Protein AF-A0A8H2ZV39-F1 (afdb_monomer_lite)

Secondary structure (DSSP, 8-state):
---GGGHHHHHHHHHHHHHHHHHHHHHIIIIIHHHHHHHH-TTTTHHHHHHHHHHHHHHHHHHHHHHHHHHTSS---HHHHHHHHHHHHHHHHHHHHHSGGGG-HHHHHHH--HHHHHHHHHHHHHHHHHH--TTTTHHHHHH--TTT-----TTS-HHHHHHIIIIIHHHHGGGGGGSSB-TTSPBPTTTHHHHHHTT-

Structure (mmCIF, N/CA/C/O backbone):
data_AF-A0A8H2ZV39-F1
#
_entry.id   AF-A0A8H2ZV39-F1
#
loop_
_atom_site.group_PDB
_atom_site.id
_atom_site.type_symbol
_atom_site.label_atom_id
_atom_site.label_alt_id
_atom_site.label_comp_id
_atom_site.label_asym_id
_atom_site.label_entity_id
_atom_site.label_seq_id
_atom_site.pdbx_PDB_ins_code
_atom_site.Cartn_x
_atom_site.Cartn_y
_atom_site.Cartn_z
_atom_site.occupancy
_atom_site.B_iso_or_equiv
_atom_site.auth_seq_id
_atom_site.auth_comp_id
_atom_site.auth_asym_id
_atom_site.auth_atom_id
_atom_site.pdbx_PDB_model_num
ATOM 1 N N . ASN A 1 1 ? -9.551 -5.266 22.331 1.00 53.03 1 ASN A N 1
ATOM 2 C CA . ASN A 1 1 ? -9.826 -3.914 22.878 1.00 53.03 1 ASN A CA 1
ATOM 3 C C . ASN A 1 1 ? -10.781 -3.112 21.986 1.00 53.03 1 ASN A C 1
ATOM 5 O O . ASN A 1 1 ? -10.484 -1.976 21.637 1.00 53.03 1 ASN A O 1
ATOM 9 N N . TYR A 1 2 ? -11.933 -3.684 21.617 1.00 61.97 2 TYR A N 1
ATOM 10 C CA . TYR A 1 2 ? -12.979 -2.975 20.871 1.00 61.97 2 TYR A CA 1
ATOM 11 C C . TYR A 1 2 ? -13.907 -2.242 21.846 1.00 61.97 2 TYR A C 1
ATOM 13 O O . TYR A 1 2 ? -14.326 -2.819 22.847 1.00 61.97 2 TYR A O 1
ATOM 21 N N . THR A 1 3 ? -14.219 -0.984 21.544 1.00 80.06 3 THR A N 1
ATOM 22 C CA . THR A 1 3 ? -15.303 -0.215 22.170 1.00 80.06 3 THR A CA 1
ATOM 23 C C . THR A 1 3 ? -15.993 0.593 21.075 1.00 80.06 3 THR A C 1
ATOM 25 O O . THR A 1 3 ? -15.338 1.000 20.115 1.00 80.06 3 THR A O 1
ATOM 28 N N . GLU A 1 4 ? -17.289 0.873 21.209 1.00 82.88 4 GLU A N 1
ATOM 29 C CA . GLU A 1 4 ? -18.020 1.703 20.232 1.00 82.88 4 GLU A CA 1
ATOM 30 C C . GLU A 1 4 ? -17.355 3.074 20.028 1.00 82.88 4 GLU A C 1
ATOM 32 O O . GLU A 1 4 ? -17.231 3.556 18.905 1.00 82.88 4 GLU A O 1
ATOM 37 N N . ALA A 1 5 ? -16.805 3.656 21.100 1.00 88.94 5 ALA A N 1
ATOM 38 C CA . ALA A 1 5 ? -16.072 4.923 21.056 1.00 88.94 5 ALA A CA 1
ATOM 39 C C . ALA A 1 5 ? -14.842 4.900 20.125 1.00 88.94 5 ALA A C 1
ATOM 41 O O . ALA A 1 5 ? -14.398 5.944 19.651 1.00 88.94 5 ALA A O 1
ATOM 42 N N . ASN A 1 6 ? -14.284 3.719 19.855 1.00 93.38 6 ASN A N 1
ATOM 43 C CA . ASN A 1 6 ? -13.110 3.540 19.012 1.00 93.38 6 ASN A CA 1
ATOM 44 C C . ASN A 1 6 ? -13.447 3.349 17.522 1.00 93.38 6 ASN A C 1
ATOM 46 O O . ASN A 1 6 ? -12.552 3.533 16.689 1.00 93.38 6 ASN A O 1
ATOM 50 N N . VAL A 1 7 ? -14.706 3.040 17.175 1.00 94.94 7 VAL A N 1
ATOM 51 C CA . VAL A 1 7 ? -15.152 2.754 15.796 1.00 94.94 7 VAL A CA 1
ATOM 52 C C . VAL A 1 7 ? -14.739 3.850 14.811 1.00 94.94 7 VAL A C 1
ATOM 54 O O . VAL A 1 7 ? -14.104 3.516 13.813 1.00 94.94 7 VAL A O 1
ATOM 57 N N . PRO A 1 8 ? -14.964 5.155 15.068 1.00 95.69 8 PRO A N 1
ATOM 58 C CA . PRO A 1 8 ? -14.611 6.178 14.084 1.00 95.69 8 PRO A CA 1
ATOM 59 C C . PRO A 1 8 ? -13.113 6.212 13.758 1.00 95.69 8 PRO A C 1
ATOM 61 O O . PRO A 1 8 ? -12.732 6.433 12.612 1.00 95.69 8 PRO A O 1
ATOM 64 N N . SER A 1 9 ? -12.248 5.986 14.753 1.00 96.12 9 SER A N 1
ATOM 65 C CA . SER A 1 9 ? -10.794 5.947 14.538 1.00 96.12 9 SER A CA 1
ATOM 66 C C . SER A 1 9 ? -10.363 4.714 13.741 1.00 96.12 9 SER A C 1
ATOM 68 O O . SER A 1 9 ? -9.503 4.822 12.872 1.00 96.12 9 SER A O 1
ATOM 70 N N . PHE A 1 10 ? -10.995 3.567 14.004 1.00 96.12 10 PHE A N 1
ATOM 71 C CA . PHE A 1 10 ? -10.738 2.318 13.295 1.00 96.12 10 PHE A CA 1
ATOM 72 C C . PHE A 1 10 ? -11.155 2.423 11.828 1.00 96.12 10 PHE A C 1
ATOM 74 O O . PHE A 1 10 ? -10.353 2.165 10.938 1.00 96.12 10 PHE A O 1
ATOM 81 N N . ILE A 1 11 ? -12.364 2.916 11.561 1.00 97.31 11 ILE A N 1
ATOM 82 C CA . ILE A 1 11 ? -12.870 3.032 10.191 1.00 97.31 11 ILE A CA 1
ATOM 83 C C . ILE A 1 11 ? -12.077 4.065 9.380 1.00 97.31 11 ILE A C 1
ATOM 85 O O . ILE A 1 11 ? -11.817 3.845 8.200 1.00 97.31 11 ILE A O 1
ATOM 89 N N . LYS A 1 12 ? -11.604 5.159 9.996 1.00 96.38 12 LYS A N 1
ATOM 90 C CA . LYS A 1 12 ? -10.670 6.089 9.332 1.00 96.38 12 LYS A CA 1
ATOM 91 C C . LYS A 1 12 ? -9.366 5.407 8.916 1.00 96.38 12 LYS A C 1
ATOM 93 O O . LYS A 1 12 ? -8.869 5.689 7.833 1.00 96.38 12 LYS A O 1
ATOM 98 N N . PHE A 1 13 ? -8.826 4.519 9.751 1.00 96.56 13 PHE A N 1
ATOM 99 C CA . PHE A 1 13 ? -7.645 3.732 9.398 1.00 96.56 13 PHE A CA 1
ATOM 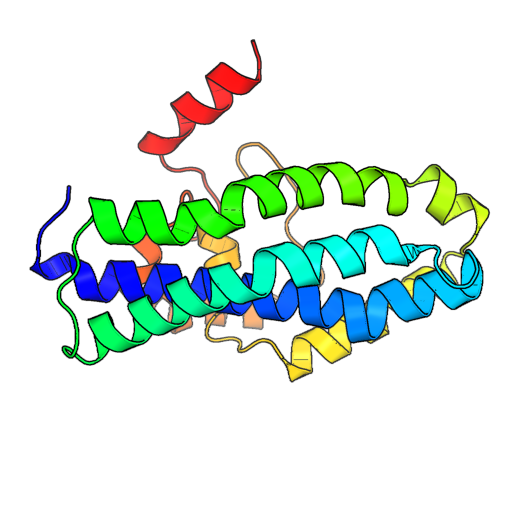100 C C . PHE A 1 13 ? -7.931 2.765 8.244 1.00 96.56 13 PHE A C 1
ATOM 102 O O . PHE A 1 13 ? -7.179 2.746 7.277 1.00 96.56 13 PHE A O 1
ATOM 109 N N . CYS A 1 14 ? -9.047 2.032 8.290 1.00 96.62 14 CYS A N 1
ATOM 110 C CA . CYS A 1 14 ? -9.474 1.153 7.197 1.00 96.62 14 CYS A CA 1
ATOM 111 C C . CYS A 1 14 ? -9.604 1.896 5.862 1.00 96.62 14 CYS A C 1
ATOM 113 O O . CYS A 1 14 ? -9.154 1.402 4.835 1.00 96.62 14 CYS A O 1
ATOM 115 N N . ARG A 1 15 ? -10.158 3.112 5.879 1.00 95.75 15 ARG A N 1
ATOM 116 C CA . ARG A 1 15 ? -10.233 3.953 4.681 1.00 95.75 15 ARG A CA 1
ATOM 117 C C . ARG A 1 15 ? -8.865 4.410 4.185 1.00 95.75 15 ARG A C 1
ATOM 119 O O . ARG A 1 15 ? -8.656 4.419 2.985 1.00 95.75 15 ARG A O 1
ATOM 126 N N . ALA A 1 16 ? -7.933 4.722 5.084 1.00 95.00 16 ALA A N 1
ATOM 127 C CA . ALA A 1 16 ? -6.565 5.040 4.685 1.00 95.00 16 ALA A CA 1
ATOM 128 C C . ALA A 1 16 ? -5.875 3.855 3.988 1.00 95.00 16 ALA A C 1
ATOM 130 O O . ALA A 1 16 ? -5.144 4.059 3.026 1.00 95.00 16 ALA A O 1
ATOM 131 N N . VAL A 1 17 ? -6.134 2.622 4.443 1.00 95.31 17 VAL A N 1
ATOM 132 C CA . VAL A 1 17 ? -5.684 1.406 3.745 1.00 95.31 17 VAL A CA 1
ATOM 133 C C . VAL A 1 17 ? -6.326 1.317 2.362 1.00 95.31 17 VAL A C 1
ATOM 135 O O . VAL A 1 17 ? -5.622 1.053 1.394 1.00 95.31 17 VAL A O 1
ATOM 138 N N . ALA A 1 18 ? -7.633 1.576 2.256 1.00 95.12 18 ALA A N 1
ATOM 139 C CA . ALA A 1 18 ? -8.327 1.545 0.973 1.00 95.12 18 ALA A CA 1
ATOM 140 C C . ALA A 1 18 ? -7.771 2.563 -0.029 1.00 95.12 18 ALA A C 1
ATOM 142 O O . ALA A 1 18 ? -7.528 2.212 -1.180 1.00 95.12 18 ALA A O 1
ATOM 143 N N . ASP A 1 19 ? -7.523 3.791 0.428 1.00 92.94 19 ASP A N 1
ATOM 144 C CA . ASP A 1 19 ? -6.965 4.858 -0.400 1.00 92.94 19 ASP A CA 1
ATOM 145 C C . ASP A 1 19 ? -5.578 4.449 -0.946 1.00 92.94 19 ASP A C 1
ATOM 147 O O . ASP A 1 19 ? -5.349 4.546 -2.148 1.00 92.94 19 ASP A O 1
ATOM 151 N N . VAL A 1 20 ? -4.693 3.880 -0.114 1.00 92.56 20 VAL A N 1
ATOM 152 C CA . VAL A 1 20 ? -3.367 3.404 -0.567 1.00 92.56 20 VAL A CA 1
ATOM 153 C C . VAL A 1 20 ? -3.463 2.234 -1.543 1.00 92.56 20 VAL A C 1
ATOM 155 O O . VAL A 1 20 ? -2.732 2.208 -2.528 1.00 92.56 20 VAL A O 1
ATOM 158 N N . VAL A 1 21 ? -4.351 1.269 -1.290 1.00 94.12 21 VAL A N 1
ATOM 159 C CA . VAL A 1 21 ? -4.571 0.132 -2.197 1.00 94.12 21 VAL A CA 1
ATOM 160 C C . VAL A 1 21 ? -5.053 0.624 -3.563 1.00 94.12 21 VAL A C 1
ATOM 162 O O . VAL A 1 21 ? -4.568 0.143 -4.580 1.00 94.12 21 VAL A O 1
ATOM 165 N N . HIS A 1 22 ? -5.951 1.609 -3.617 1.00 93.88 22 HIS A N 1
ATOM 166 C CA . HIS A 1 22 ? -6.373 2.201 -4.889 1.00 93.88 22 HIS A CA 1
ATOM 167 C C . HIS A 1 22 ? -5.234 2.946 -5.587 1.00 93.88 22 HIS A C 1
ATOM 169 O O . HIS A 1 22 ? -5.018 2.748 -6.778 1.00 93.88 22 HIS A O 1
ATOM 175 N N . GLU A 1 23 ? -4.505 3.797 -4.862 1.00 91.44 23 GLU A N 1
ATOM 176 C CA . GLU A 1 23 ? -3.403 4.592 -5.418 1.00 91.44 23 GLU A CA 1
ATOM 177 C C . GLU A 1 23 ? -2.282 3.702 -5.985 1.00 91.44 23 GLU A C 1
ATOM 179 O O . GLU A 1 23 ? -1.709 4.023 -7.030 1.00 91.44 23 GLU A O 1
ATOM 184 N N . HIS A 1 24 ? -1.994 2.578 -5.324 1.00 93.50 24 HIS A N 1
ATOM 185 C CA . HIS A 1 24 ? -1.036 1.563 -5.762 1.00 93.50 24 HIS A CA 1
ATOM 186 C C . HIS A 1 24 ? -1.434 0.943 -7.108 1.00 93.50 24 HIS A C 1
ATOM 188 O O . HIS A 1 24 ? -0.732 1.167 -8.095 1.00 93.50 24 HIS A O 1
ATOM 194 N N . HIS A 1 25 ? -2.598 0.290 -7.182 1.00 95.56 25 HIS A N 1
ATOM 195 C CA . HIS A 1 25 ? -3.036 -0.388 -8.408 1.00 95.56 25 HIS A CA 1
ATOM 196 C C . HIS A 1 25 ? -3.346 0.599 -9.550 1.00 95.56 25 HIS A C 1
ATOM 198 O O . HIS A 1 25 ? -3.110 0.308 -10.721 1.00 95.56 25 HIS A O 1
ATOM 204 N N . GLN A 1 26 ? -3.787 1.825 -9.235 1.00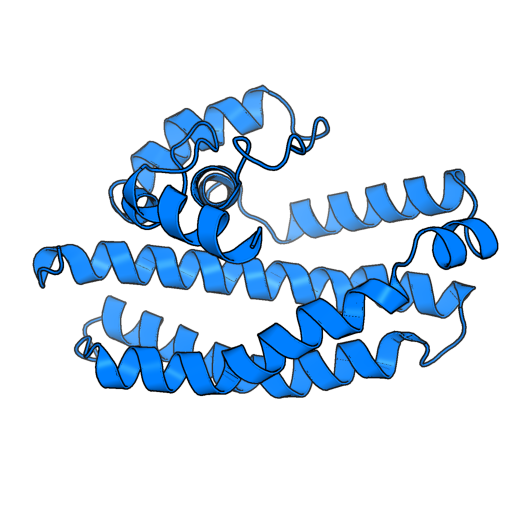 94.38 26 GLN A N 1
ATOM 205 C CA . GLN A 1 26 ? -3.919 2.886 -10.238 1.00 94.38 26 GLN A CA 1
ATOM 206 C C . GLN A 1 26 ? -2.556 3.285 -10.824 1.00 94.38 26 GLN A C 1
ATOM 208 O O . GLN A 1 26 ? -2.445 3.556 -12.020 1.00 94.38 26 GLN A O 1
ATOM 213 N N . THR A 1 27 ? -1.509 3.358 -9.998 1.00 95.19 27 THR A N 1
ATOM 214 C CA . THR A 1 27 ? -0.153 3.668 -10.473 1.00 95.19 27 THR A CA 1
ATOM 215 C C . THR A 1 27 ? 0.386 2.545 -11.355 1.00 95.19 27 THR A C 1
ATOM 217 O O . THR A 1 27 ? 1.049 2.818 -12.358 1.00 95.19 27 THR A O 1
ATOM 220 N N . GLU A 1 28 ? 0.070 1.297 -11.027 1.00 96.88 28 GLU A N 1
ATOM 221 C CA . GLU A 1 28 ? 0.436 0.149 -11.849 1.00 96.88 28 GLU A CA 1
ATOM 222 C C . GLU A 1 28 ? -0.197 0.215 -13.232 1.00 96.88 28 GLU A C 1
ATOM 224 O O . GLU A 1 28 ? 0.522 0.246 -14.230 1.00 96.88 28 GLU A O 1
ATOM 229 N N . GLU A 1 29 ? -1.519 0.337 -13.306 1.00 97.00 29 GLU A N 1
ATOM 230 C CA . GLU A 1 29 ? -2.237 0.322 -14.581 1.00 97.00 29 GLU A CA 1
ATOM 231 C C . GLU A 1 29 ? -1.987 1.558 -15.452 1.00 97.00 29 GLU A C 1
ATOM 233 O O . GLU A 1 29 ? -1.995 1.461 -16.680 1.00 97.00 29 GLU A O 1
ATOM 238 N N . GLU A 1 30 ? -1.746 2.728 -14.854 1.00 96.56 30 GLU A N 1
ATOM 239 C CA . GLU A 1 30 ? -1.516 3.958 -15.620 1.00 96.56 30 GLU A CA 1
ATOM 240 C C . GLU A 1 30 ? -0.047 4.186 -15.999 1.00 96.56 30 GLU A C 1
ATOM 242 O O . GLU A 1 30 ? 0.231 4.940 -16.937 1.00 96.56 30 GLU A O 1
ATOM 247 N N . VAL A 1 31 ? 0.901 3.584 -15.270 1.00 97.00 31 VAL A N 1
ATOM 248 C CA . VAL A 1 31 ? 2.335 3.875 -15.431 1.00 97.00 31 VAL A CA 1
ATOM 249 C C . VAL A 1 31 ? 3.171 2.615 -15.600 1.00 97.00 31 VAL A C 1
ATOM 251 O O . VAL A 1 31 ? 3.876 2.503 -16.604 1.00 97.00 31 VAL A O 1
ATOM 254 N N . ILE A 1 32 ? 3.127 1.687 -14.641 1.00 96.31 32 ILE A N 1
ATOM 255 C CA . ILE A 1 32 ? 4.066 0.554 -14.590 1.00 96.31 32 ILE A CA 1
ATOM 256 C C . ILE A 1 32 ? 3.743 -0.461 -15.684 1.00 96.31 32 ILE A C 1
ATOM 258 O O . ILE A 1 32 ? 4.596 -0.731 -16.528 1.00 96.31 32 ILE A O 1
ATOM 262 N N . PHE A 1 33 ? 2.517 -0.981 -15.724 1.00 97.38 33 PHE A N 1
ATOM 263 C CA . PHE A 1 33 ? 2.119 -1.999 -16.688 1.00 97.38 33 PHE A CA 1
ATOM 264 C C . PHE A 1 33 ? 2.240 -1.516 -18.135 1.00 97.38 33 PHE A C 1
ATOM 266 O O . PHE A 1 33 ? 2.864 -2.231 -18.920 1.00 97.38 33 PHE A O 1
ATOM 273 N N . PRO A 1 34 ? 1.791 -0.300 -18.515 1.00 97.25 34 PRO A N 1
ATOM 274 C CA . PRO A 1 34 ? 2.021 0.204 -19.867 1.00 97.25 34 PRO A CA 1
ATOM 275 C C . PRO A 1 34 ? 3.508 0.265 -20.236 1.00 97.25 34 PRO A C 1
ATOM 277 O O . PRO A 1 34 ? 3.886 -0.157 -21.328 1.00 97.25 34 PRO A O 1
ATOM 280 N N . TYR A 1 35 ? 4.367 0.733 -19.322 1.00 96.38 35 TYR A N 1
ATOM 281 C CA . TYR A 1 35 ? 5.813 0.784 -19.556 1.00 96.38 35 TYR A CA 1
ATOM 282 C C . TYR A 1 35 ? 6.419 -0.617 -19.709 1.00 96.38 35 TYR A C 1
ATOM 284 O O . TYR A 1 35 ? 7.310 -0.834 -20.529 1.00 96.38 35 TYR A O 1
ATOM 292 N N . PHE A 1 36 ? 5.915 -1.588 -18.949 1.00 96.25 36 PHE A N 1
ATOM 293 C CA . PHE A 1 36 ? 6.338 -2.978 -19.047 1.00 96.25 36 PHE A CA 1
ATOM 294 C C . PHE A 1 36 ? 5.916 -3.610 -20.369 1.00 96.25 36 PHE A C 1
ATOM 296 O O . PHE A 1 36 ? 6.732 -4.258 -21.023 1.00 96.25 36 PHE A O 1
ATOM 303 N N . GLU A 1 37 ? 4.686 -3.383 -20.818 1.00 96.56 37 GLU A N 1
ATOM 304 C CA . GLU A 1 37 ? 4.198 -3.918 -22.089 1.00 96.56 37 GLU A CA 1
ATOM 305 C C . GLU A 1 37 ? 4.944 -3.359 -23.307 1.00 96.56 37 GLU A C 1
ATOM 307 O O . GLU A 1 37 ? 5.118 -4.073 -24.298 1.00 96.56 37 GLU A O 1
ATOM 312 N N . GLU A 1 38 ? 5.459 -2.125 -23.237 1.00 95.81 38 GLU A N 1
ATOM 313 C CA . GLU A 1 38 ? 6.335 -1.568 -24.278 1.00 95.81 38 GLU A CA 1
ATOM 314 C C . GLU A 1 38 ? 7.617 -2.398 -24.478 1.00 95.81 38 GLU A C 1
ATOM 316 O O . GLU A 1 38 ? 8.158 -2.435 -25.587 1.00 95.81 38 GLU A O 1
ATOM 321 N N . LYS A 1 39 ? 8.108 -3.070 -23.427 1.00 93.44 39 LYS A N 1
ATOM 322 C CA . LYS A 1 39 ? 9.377 -3.824 -23.436 1.00 93.44 39 LYS A CA 1
ATOM 323 C C . LYS A 1 39 ? 9.191 -5.335 -23.510 1.00 93.44 39 LYS A C 1
ATOM 325 O O . LYS A 1 39 ? 9.965 -6.019 -24.178 1.00 93.44 39 LYS A O 1
ATOM 330 N N . LEU A 1 40 ? 8.178 -5.850 -22.821 1.00 94.94 40 LEU A N 1
ATOM 331 C CA . LEU A 1 40 ? 7.890 -7.278 -22.684 1.00 94.94 40 LEU A CA 1
ATOM 332 C C . LEU A 1 40 ? 6.887 -7.775 -23.733 1.00 94.94 40 LEU A C 1
ATOM 334 O O . LEU A 1 40 ? 6.789 -8.977 -23.975 1.00 94.94 40 LEU A O 1
ATOM 338 N N . GLY A 1 41 ? 6.195 -6.852 -24.401 1.00 95.69 41 GLY A N 1
ATOM 339 C CA . GLY A 1 41 ? 5.153 -7.140 -25.374 1.00 95.69 41 GLY A CA 1
ATOM 340 C C . GLY A 1 41 ? 3.757 -6.921 -24.799 1.00 95.69 41 GLY A C 1
ATOM 341 O O . GLY A 1 41 ? 3.507 -7.074 -23.605 1.00 95.69 41 GLY A O 1
ATOM 342 N N . LYS A 1 42 ? 2.830 -6.563 -25.688 1.00 96.31 42 LYS A N 1
ATOM 343 C CA . LYS A 1 42 ? 1.429 -6.319 -25.340 1.00 96.31 42 LYS A CA 1
ATOM 344 C C . LYS A 1 42 ? 0.786 -7.557 -24.711 1.00 96.31 42 LYS A C 1
ATOM 346 O O . LYS A 1 42 ? 0.918 -8.653 -25.260 1.00 96.31 42 LYS A O 1
ATOM 351 N N . GLY A 1 43 ? 0.042 -7.350 -23.631 1.00 96.00 43 GLY A N 1
ATOM 352 C CA . GLY A 1 43 ? -0.631 -8.397 -22.871 1.00 96.00 43 GLY A CA 1
ATOM 353 C C . GLY A 1 43 ? 0.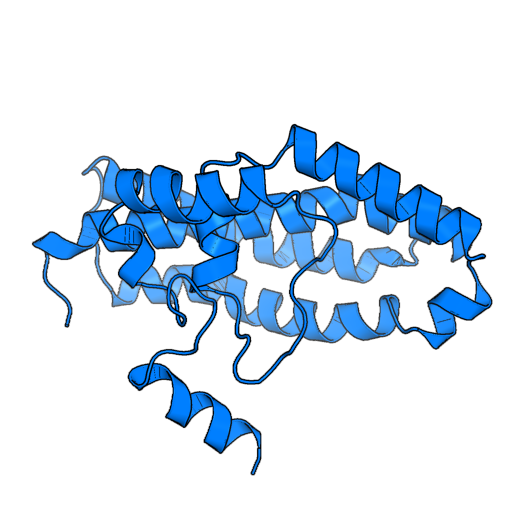268 -9.106 -21.860 1.00 96.00 43 GLY A C 1
ATOM 354 O O . GLY A 1 43 ? -0.177 -10.053 -21.215 1.00 96.00 43 GLY A O 1
ATOM 355 N N . ALA A 1 44 ? 1.525 -8.674 -21.693 1.00 96.12 44 ALA A N 1
ATOM 356 C CA . ALA A 1 44 ? 2.409 -9.221 -20.663 1.00 96.12 44 ALA A CA 1
ATOM 357 C C . ALA A 1 44 ? 1.854 -9.001 -19.245 1.00 96.12 44 ALA A C 1
ATOM 359 O O . ALA A 1 44 ? 2.168 -9.789 -18.358 1.00 96.12 44 ALA A O 1
ATOM 360 N N . MET A 1 45 ? 1.022 -7.970 -19.048 1.00 97.62 45 MET A N 1
ATOM 361 C CA . MET A 1 45 ? 0.455 -7.599 -17.747 1.00 97.62 45 MET A CA 1
ATOM 362 C C . MET A 1 45 ? -1.054 -7.885 -17.638 1.00 97.62 45 MET A C 1
ATOM 364 O O . MET A 1 45 ? -1.651 -7.612 -16.599 1.00 97.62 45 MET A O 1
ATOM 368 N N . ASP A 1 46 ? -1.682 -8.475 -18.666 1.00 97.69 46 ASP A N 1
ATOM 369 C CA . ASP A 1 46 ? -3.138 -8.712 -18.718 1.00 97.69 46 ASP A CA 1
ATOM 370 C C . ASP A 1 46 ? -3.651 -9.541 -17.529 1.00 97.69 46 ASP A C 1
ATOM 372 O O . ASP A 1 46 ? -4.773 -9.337 -17.066 1.00 97.69 46 ASP A O 1
ATOM 376 N N . ALA A 1 47 ? -2.843 -10.480 -17.025 1.00 96.94 47 ALA A N 1
ATOM 377 C CA . ALA A 1 47 ? -3.210 -11.296 -15.870 1.00 96.94 47 ALA A CA 1
ATOM 378 C C . ALA A 1 47 ? -3.349 -10.449 -14.593 1.00 96.94 47 ALA A C 1
ATOM 380 O O . ALA A 1 47 ? -4.360 -10.576 -13.902 1.00 96.94 47 ALA A O 1
ATOM 381 N N . ASN A 1 48 ? -2.393 -9.548 -14.334 1.00 97.88 48 ASN A N 1
ATOM 382 C CA . ASN A 1 48 ? -2.431 -8.636 -13.187 1.00 97.88 48 ASN A CA 1
ATOM 383 C C . ASN A 1 48 ? -3.651 -7.708 -13.296 1.00 97.88 48 ASN A C 1
ATOM 385 O O . ASN A 1 48 ? -4.474 -7.649 -12.386 1.00 97.88 48 ASN A O 1
ATOM 389 N N . VAL A 1 49 ? -3.850 -7.091 -14.468 1.00 98.00 49 VAL A N 1
ATOM 390 C CA . VAL A 1 49 ? -5.003 -6.214 -14.745 1.00 98.00 49 VAL A CA 1
ATOM 391 C C . VAL A 1 49 ? -6.336 -6.953 -14.574 1.00 98.00 49 VAL A C 1
ATOM 393 O O . VAL A 1 49 ? -7.291 -6.417 -14.014 1.00 98.00 49 VAL A O 1
ATOM 396 N N . SER A 1 50 ? -6.434 -8.203 -15.036 1.00 98.06 50 SER A N 1
ATOM 397 C CA . SER A 1 50 ? -7.647 -9.004 -14.845 1.00 98.06 50 SER A CA 1
ATOM 398 C C . SER A 1 50 ? -7.929 -9.245 -13.365 1.00 98.06 50 SER A C 1
ATOM 400 O O . SER A 1 50 ? -9.076 -9.125 -12.942 1.00 98.06 50 SER A O 1
ATOM 402 N N . GLN A 1 51 ? -6.901 -9.549 -12.571 1.00 97.88 51 GLN A N 1
ATOM 403 C CA . GLN A 1 51 ? -7.057 -9.749 -11.133 1.00 97.88 51 GLN A CA 1
ATOM 404 C C . GLN A 1 51 ? -7.464 -8.455 -10.419 1.00 97.88 51 GLN A C 1
ATOM 406 O O . GLN A 1 51 ? -8.341 -8.511 -9.556 1.00 97.88 51 GLN A O 1
ATOM 411 N N . HIS A 1 52 ? -6.923 -7.295 -10.814 1.00 98.25 52 HIS A N 1
ATOM 412 C CA . HIS A 1 52 ? -7.375 -5.991 -10.312 1.00 98.25 52 HIS A CA 1
ATOM 413 C C . HIS A 1 52 ? -8.877 -5.810 -10.526 1.00 98.25 52 HIS A C 1
ATOM 415 O O . HIS A 1 52 ? -9.619 -5.545 -9.578 1.00 98.25 52 HIS A O 1
ATOM 421 N N . HIS A 1 53 ? -9.351 -6.033 -11.754 1.00 97.44 53 HIS A N 1
ATOM 422 C CA . HIS A 1 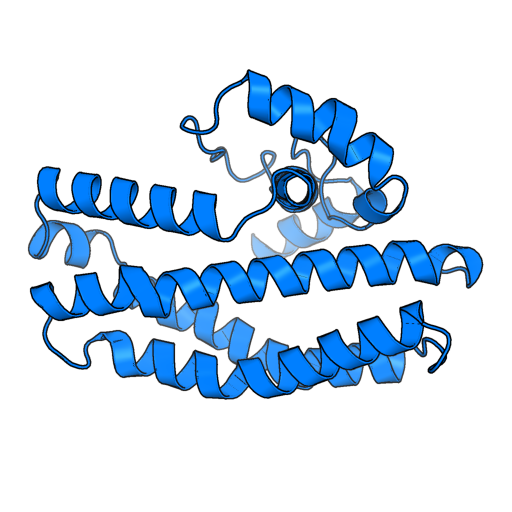53 ? -10.773 -5.945 -12.083 1.00 97.44 53 HIS A CA 1
ATOM 423 C C . HIS A 1 53 ? -11.645 -6.954 -11.320 1.00 97.44 53 HIS A C 1
ATOM 425 O O . HIS A 1 53 ? -12.830 -6.685 -11.109 1.00 97.44 53 HIS A O 1
ATOM 431 N N . ASP A 1 54 ? -11.078 -8.081 -10.887 1.00 97.38 54 ASP A N 1
ATOM 432 C CA . ASP A 1 54 ? -11.798 -9.105 -10.135 1.00 97.38 54 ASP A CA 1
ATOM 433 C C . ASP A 1 54 ? -11.983 -8.756 -8.652 1.00 97.38 54 ASP A C 1
ATOM 435 O O . ASP A 1 54 ? -13.034 -9.105 -8.110 1.00 97.38 54 ASP A O 1
ATOM 439 N N . PHE A 1 55 ? -11.005 -8.111 -7.989 1.00 97.44 55 PHE A N 1
ATOM 440 C CA . PHE A 1 55 ? -11.077 -7.806 -6.546 1.00 97.44 55 PHE A CA 1
ATOM 441 C C . PHE A 1 55 ? -11.469 -6.359 -6.218 1.00 97.44 55 PHE A C 1
ATOM 443 O O . PHE A 1 55 ? -12.044 -6.108 -5.150 1.00 97.44 55 PHE A O 1
ATOM 450 N N . MET A 1 56 ? -11.141 -5.400 -7.089 1.00 97.31 56 MET A N 1
ATOM 451 C CA . MET A 1 56 ? -11.362 -3.976 -6.824 1.00 97.31 56 MET A CA 1
ATOM 452 C C . MET A 1 56 ? -12.841 -3.630 -6.603 1.00 97.31 56 MET A C 1
ATOM 454 O O . MET A 1 56 ? -13.126 -2.951 -5.617 1.00 97.31 56 MET A O 1
ATOM 458 N N . PRO A 1 57 ? -13.815 -4.140 -7.387 1.00 97.56 57 PRO A N 1
ATOM 459 C CA . PRO A 1 57 ? -15.223 -3.791 -7.182 1.00 97.56 57 PRO A CA 1
ATOM 460 C C . PRO A 1 57 ? -15.770 -4.170 -5.795 1.00 97.56 57 PRO A C 1
ATOM 462 O O . PRO A 1 57 ? -16.542 -3.428 -5.191 1.00 97.56 57 PRO A O 1
ATOM 465 N N . GLN A 1 58 ? -15.379 -5.322 -5.248 1.00 97.62 58 GLN A N 1
ATOM 466 C CA . GLN A 1 58 ? -15.821 -5.770 -3.923 1.00 97.62 58 GLN A CA 1
ATOM 467 C C . GLN A 1 58 ? -15.057 -5.037 -2.816 1.00 97.62 58 GLN A C 1
ATOM 469 O O . GLN A 1 58 ? -15.602 -4.797 -1.736 1.00 97.62 58 GLN A O 1
ATOM 474 N N . PHE A 1 59 ? -13.806 -4.652 -3.077 1.00 97.81 59 PHE A N 1
ATOM 475 C CA . PHE A 1 59 ? -13.047 -3.783 -2.185 1.00 97.81 59 PHE A CA 1
ATOM 476 C C . PHE A 1 59 ? -13.661 -2.371 -2.114 1.00 97.81 59 PHE A C 1
ATOM 478 O O . PHE A 1 59 ? -13.815 -1.825 -1.017 1.00 97.81 59 PHE A O 1
ATOM 485 N N . ASP A 1 60 ? -14.135 -1.840 -3.244 1.00 97.94 60 ASP A N 1
ATOM 486 C CA . ASP A 1 60 ? -14.904 -0.596 -3.336 1.00 97.94 60 ASP A CA 1
ATOM 487 C C . ASP A 1 60 ? -16.195 -0.662 -2.513 1.00 97.94 60 ASP A C 1
ATOM 489 O O . ASP A 1 60 ? -16.476 0.248 -1.731 1.00 97.94 60 ASP A O 1
ATOM 493 N N . GLU A 1 61 ? -16.960 -1.757 -2.608 1.00 98.12 61 GLU A N 1
ATOM 494 C CA . GLU A 1 61 ? -18.160 -1.957 -1.781 1.00 98.12 61 GLU A CA 1
ATOM 495 C C . GLU A 1 61 ? -17.848 -1.868 -0.276 1.00 98.12 61 GLU A C 1
ATOM 497 O O . GLU A 1 61 ? -18.615 -1.282 0.499 1.00 98.12 61 GLU A O 1
ATOM 502 N N . TRP A 1 62 ? -16.718 -2.435 0.155 1.00 98.31 62 TRP A N 1
ATOM 503 C CA . TRP A 1 62 ? -16.265 -2.371 1.544 1.00 98.31 62 TRP A CA 1
ATOM 504 C C . TRP A 1 62 ? -15.810 -0.958 1.957 1.00 98.31 62 TRP A C 1
ATOM 506 O O . TRP A 1 62 ? -16.137 -0.496 3.061 1.00 98.31 62 TRP A O 1
ATOM 516 N N . ASN A 1 63 ? -15.121 -0.226 1.078 1.00 98.06 63 ASN A N 1
ATOM 517 C CA . ASN A 1 63 ? -14.741 1.168 1.326 1.00 98.06 63 ASN A CA 1
ATOM 518 C C . ASN A 1 63 ? -15.978 2.088 1.395 1.00 98.06 63 ASN A C 1
ATOM 520 O O . ASN A 1 63 ? -16.085 2.931 2.289 1.00 98.06 63 ASN A O 1
ATOM 524 N N . GLU A 1 64 ? -16.969 1.889 0.525 1.00 98.31 64 GLU A N 1
ATOM 525 C CA . GLU A 1 64 ? -18.241 2.620 0.575 1.00 98.31 64 GLU A CA 1
ATOM 526 C C . GLU A 1 64 ? -19.018 2.331 1.864 1.00 98.31 64 GLU A C 1
ATOM 528 O O . GLU A 1 64 ? -19.530 3.252 2.507 1.00 98.31 64 GLU A O 1
ATOM 533 N N . HIS A 1 65 ? -19.050 1.077 2.321 1.00 98.31 65 HIS A N 1
ATOM 534 C CA . HIS A 1 65 ? -19.622 0.743 3.627 1.00 98.31 65 HIS A CA 1
ATOM 535 C C . HIS A 1 65 ? -18.888 1.462 4.774 1.00 98.31 65 HIS A C 1
ATOM 537 O O . HIS A 1 65 ? -19.526 2.023 5.669 1.00 98.31 65 HIS A O 1
ATOM 543 N N . SER A 1 66 ? -17.556 1.554 4.707 1.00 98.19 66 SER A N 1
ATOM 544 C CA . SER A 1 66 ? -16.748 2.333 5.656 1.00 98.19 66 SER A CA 1
ATOM 545 C C . SER A 1 66 ? -17.118 3.825 5.657 1.00 98.19 66 SER A C 1
ATOM 547 O O . SER A 1 66 ? -17.203 4.444 6.722 1.00 98.19 66 SER A O 1
ATOM 549 N N . LYS A 1 67 ? -17.391 4.422 4.488 1.00 98.06 67 LYS A N 1
ATOM 550 C CA . LYS A 1 67 ? -17.864 5.816 4.383 1.00 98.06 67 LYS A CA 1
ATOM 551 C C . LYS A 1 67 ? -19.221 6.003 5.062 1.00 98.06 67 LYS A C 1
ATOM 553 O O . LYS A 1 67 ? -19.366 6.932 5.856 1.00 98.06 67 LYS A O 1
ATOM 558 N N . LYS A 1 68 ? -20.172 5.096 4.825 1.00 98.38 68 LYS A N 1
ATOM 559 C CA . LYS A 1 68 ? -21.505 5.133 5.453 1.00 98.38 68 LYS A CA 1
ATOM 560 C C . LYS A 1 68 ? -21.446 4.993 6.971 1.00 98.38 68 LYS A C 1
ATOM 562 O O . LYS A 1 68 ? -22.156 5.710 7.674 1.00 98.38 68 LYS A O 1
ATOM 567 N N . ILE A 1 69 ? -20.556 4.144 7.492 1.00 97.81 69 ILE A N 1
ATOM 568 C CA . ILE A 1 69 ? -20.327 4.035 8.941 1.00 97.81 69 ILE A CA 1
ATOM 569 C C . ILE A 1 69 ? -19.823 5.365 9.517 1.00 97.81 69 ILE A C 1
ATOM 571 O O . ILE A 1 69 ? -20.322 5.826 10.542 1.00 97.81 69 ILE A O 1
ATOM 575 N N . LEU A 1 70 ? -18.862 6.025 8.860 1.00 96.44 70 LEU A N 1
ATOM 576 C CA . LEU A 1 70 ? -18.353 7.326 9.317 1.00 96.44 70 LEU A CA 1
ATOM 577 C C . LEU A 1 70 ? -19.389 8.450 9.228 1.00 96.44 70 LEU A C 1
ATOM 579 O O . LEU A 1 70 ? -19.342 9.372 10.042 1.00 96.44 70 LEU A O 1
ATOM 583 N N . ALA A 1 71 ? -20.299 8.379 8.258 1.00 97.25 71 ALA A N 1
ATOM 584 C CA . ALA A 1 71 ? -21.412 9.312 8.114 1.00 97.25 71 ALA A CA 1
ATOM 585 C C . ALA A 1 71 ? -22.545 9.065 9.132 1.00 97.25 71 ALA A C 1
ATOM 587 O O . ALA A 1 71 ? -23.433 9.903 9.270 1.00 97.25 71 ALA A O 1
ATOM 588 N N . GLY A 1 72 ? -22.514 7.943 9.861 1.00 96.25 72 GLY A N 1
ATOM 589 C CA . GLY A 1 72 ? -23.586 7.534 10.773 1.00 96.25 72 GLY A CA 1
ATOM 590 C C . GLY A 1 72 ? -24.819 6.967 10.062 1.00 96.25 72 GLY A C 1
ATOM 591 O O . GLY A 1 72 ? -25.877 6.857 10.675 1.00 96.25 72 GLY A O 1
ATOM 592 N N . GLU A 1 73 ? -24.694 6.619 8.780 1.00 97.94 73 GLU A N 1
ATOM 593 C CA . GLU A 1 73 ? -25.765 6.033 7.963 1.00 97.94 73 GLU A CA 1
ATOM 594 C C . GLU A 1 73 ? -25.894 4.518 8.181 1.00 97.94 73 GLU A C 1
ATOM 596 O O . GLU A 1 73 ? -26.976 3.955 8.029 1.00 97.94 73 GLU A O 1
ATOM 601 N N . GLU A 1 74 ? -24.800 3.857 8.569 1.00 96.62 74 GLU A N 1
ATOM 602 C CA . GLU A 1 74 ? -24.771 2.441 8.936 1.00 96.62 74 GLU A CA 1
ATOM 603 C C . GLU A 1 74 ? -24.048 2.233 10.274 1.00 96.62 74 GLU A C 1
ATOM 605 O O . GLU A 1 74 ? -23.119 2.962 10.624 1.00 96.62 74 GLU A O 1
ATOM 610 N N . VAL A 1 75 ? -24.466 1.217 11.032 1.00 95.00 75 VAL A N 1
ATOM 611 C CA . VAL A 1 75 ? -23.800 0.814 12.277 1.00 95.00 75 VAL A CA 1
ATOM 612 C C . VAL A 1 75 ? -22.674 -0.162 11.948 1.00 95.00 75 VAL A C 1
ATOM 614 O O . VAL A 1 75 ? -22.830 -1.041 11.101 1.00 95.00 75 VAL A O 1
ATOM 617 N N . TYR A 1 76 ? -21.534 -0.015 12.622 1.00 96.25 76 TYR A N 1
ATOM 618 C CA . TYR A 1 76 ? -20.446 -0.979 12.508 1.00 96.25 76 TYR A CA 1
ATOM 619 C C . TYR A 1 76 ? -20.841 -2.316 13.143 1.00 96.25 76 TYR A C 1
ATOM 621 O O . TYR A 1 76 ? -21.060 -2.401 14.352 1.00 96.25 76 TYR A O 1
ATOM 629 N N . GLU A 1 77 ? -20.850 -3.366 12.330 1.00 95.81 77 GLU A N 1
ATOM 630 C CA . GLU A 1 77 ? -21.013 -4.749 12.764 1.00 95.81 77 GLU A CA 1
ATOM 631 C C . GLU A 1 77 ? -19.796 -5.548 12.298 1.00 95.81 77 GLU A C 1
ATOM 633 O O . GLU A 1 77 ? -19.551 -5.663 11.096 1.00 95.81 77 GLU A O 1
ATOM 638 N N . SER A 1 78 ? -19.020 -6.095 13.240 1.00 94.75 78 SER A N 1
ATOM 639 C CA . SER A 1 78 ? -17.737 -6.747 12.939 1.00 94.75 78 SER A CA 1
ATOM 640 C C . SER A 1 78 ? -17.866 -7.864 11.911 1.00 94.75 78 SER A C 1
ATOM 642 O O . SER A 1 78 ? -17.067 -7.937 10.980 1.00 94.75 78 SER A O 1
ATOM 644 N N . ASP A 1 79 ? -18.884 -8.709 12.056 1.00 96.50 79 ASP A N 1
ATOM 645 C CA . ASP A 1 79 ? -19.043 -9.906 11.231 1.00 96.50 79 ASP A CA 1
ATOM 646 C C . ASP A 1 79 ? -19.409 -9.528 9.795 1.00 96.50 79 ASP A C 1
ATOM 648 O O . ASP A 1 79 ? -18.813 -10.044 8.850 1.00 96.50 79 ASP A O 1
ATOM 652 N N . LYS A 1 80 ? -20.316 -8.555 9.626 1.00 96.81 80 LYS A N 1
ATOM 653 C CA . LYS A 1 80 ? -20.654 -7.977 8.319 1.00 96.81 80 LYS A CA 1
ATOM 654 C C . LYS A 1 80 ? -19.429 -7.318 7.688 1.00 96.81 80 LYS A C 1
ATOM 656 O O . LYS A 1 80 ? -19.128 -7.578 6.526 1.00 96.81 80 LYS A O 1
ATOM 661 N N . PHE A 1 81 ? -18.716 -6.493 8.451 1.00 96.94 81 PHE A N 1
ATOM 662 C CA . PHE A 1 81 ? -17.569 -5.733 7.964 1.00 96.94 81 PHE A CA 1
ATOM 663 C C . PHE A 1 81 ? -16.443 -6.648 7.468 1.00 96.94 81 PHE A C 1
ATOM 665 O O . PHE A 1 81 ? -15.941 -6.471 6.359 1.00 96.94 81 PHE A O 1
ATOM 672 N N . VAL A 1 82 ? -16.090 -7.667 8.258 1.00 96.44 82 VAL A N 1
ATOM 673 C CA . VAL A 1 82 ? -15.079 -8.666 7.889 1.00 96.44 82 VAL A CA 1
ATOM 674 C C . VAL A 1 82 ? -15.558 -9.525 6.722 1.00 96.44 82 VAL A C 1
ATOM 676 O O . VAL A 1 82 ? -14.773 -9.796 5.817 1.00 96.44 82 VAL A O 1
ATOM 679 N N . ALA A 1 83 ? -16.828 -9.937 6.697 1.00 97.25 83 ALA A N 1
ATOM 680 C CA . ALA A 1 83 ? -17.371 -10.711 5.583 1.00 97.25 83 ALA A CA 1
ATOM 681 C C . ALA A 1 83 ? -17.341 -9.929 4.263 1.00 97.25 83 ALA A C 1
ATOM 683 O O . ALA A 1 83 ? -17.060 -10.520 3.227 1.00 97.25 83 ALA A O 1
ATOM 684 N N . MET A 1 84 ? -17.600 -8.616 4.289 1.00 97.88 84 MET A N 1
ATOM 685 C CA . MET A 1 84 ? -17.478 -7.755 3.109 1.00 97.88 84 MET A CA 1
ATOM 686 C C . MET A 1 84 ? -16.030 -7.648 2.637 1.00 97.88 84 MET A C 1
ATOM 688 O O . MET A 1 84 ? -15.780 -7.878 1.460 1.00 97.88 84 MET A O 1
ATOM 692 N N . LEU A 1 85 ? -15.087 -7.383 3.548 1.00 97.25 85 LEU A N 1
ATOM 693 C CA . LEU A 1 85 ? -13.662 -7.321 3.214 1.00 97.25 85 LEU A CA 1
ATOM 694 C C . LEU A 1 85 ? -13.168 -8.640 2.599 1.00 97.25 85 LEU A C 1
ATOM 696 O O . LEU A 1 85 ? -12.470 -8.641 1.592 1.00 97.25 85 LEU A O 1
ATOM 700 N N . ARG A 1 86 ? -13.593 -9.780 3.154 1.00 96.50 86 ARG A N 1
ATOM 701 C CA . ARG A 1 86 ? -13.183 -11.105 2.667 1.00 96.50 86 ARG A CA 1
ATOM 702 C C . ARG A 1 86 ? -13.577 -11.406 1.225 1.00 96.50 86 ARG A C 1
ATOM 704 O O . ARG A 1 86 ? -12.945 -12.249 0.603 1.00 96.50 86 ARG A O 1
ATOM 711 N N . LYS A 1 87 ? -14.588 -10.723 0.678 1.00 96.44 87 LYS A N 1
ATOM 712 C CA . LYS A 1 87 ? -14.997 -10.913 -0.721 1.00 96.44 87 LYS A CA 1
ATOM 713 C C . LYS A 1 87 ? -13.920 -10.496 -1.722 1.00 96.44 87 LYS A C 1
ATOM 715 O O . LYS A 1 87 ? -13.946 -11.003 -2.834 1.00 96.44 87 LYS A O 1
ATOM 720 N N . SER A 1 88 ? -13.022 -9.585 -1.346 1.00 96.31 88 SER A N 1
ATOM 721 C CA . SER A 1 88 ? -11.900 -9.157 -2.187 1.00 96.31 88 SER A CA 1
ATOM 722 C C . SER A 1 88 ? -10.557 -9.708 -1.715 1.00 96.31 88 SER A C 1
ATOM 724 O O . SER A 1 88 ? -9.686 -9.944 -2.548 1.00 96.31 88 SER A O 1
ATOM 726 N N . THR A 1 89 ? -10.363 -9.953 -0.411 1.00 93.69 89 THR A N 1
ATOM 727 C CA . THR A 1 89 ? -9.024 -10.294 0.106 1.00 93.69 89 THR A CA 1
ATOM 728 C C . THR A 1 89 ? -8.473 -11.624 -0.381 1.00 93.69 89 THR A C 1
ATOM 730 O O . THR A 1 89 ? -7.259 -11.738 -0.487 1.00 93.69 89 THR A O 1
ATOM 733 N N . ASP A 1 90 ? -9.312 -12.623 -0.665 1.00 91.69 90 ASP A N 1
ATOM 734 C CA . ASP A 1 90 ? -8.816 -13.917 -1.155 1.00 91.69 90 ASP A CA 1
ATOM 735 C C . ASP A 1 90 ? -8.190 -13.758 -2.554 1.00 91.69 90 ASP A C 1
ATOM 737 O O . ASP A 1 90 ? -7.082 -14.237 -2.795 1.00 91.69 90 ASP A O 1
ATOM 741 N N . THR A 1 91 ? -8.846 -13.004 -3.443 1.00 95.19 91 THR A N 1
ATOM 742 C CA . THR A 1 91 ? -8.317 -12.669 -4.775 1.00 95.19 91 THR A CA 1
ATOM 743 C C . THR A 1 91 ? -7.124 -11.721 -4.687 1.00 95.19 91 THR A C 1
ATOM 745 O O . THR A 1 91 ? -6.115 -11.972 -5.335 1.00 95.19 91 THR A O 1
ATOM 748 N N . LEU A 1 92 ? -7.192 -10.680 -3.848 1.00 96.12 92 LEU A N 1
ATOM 749 C CA . LEU A 1 92 ? -6.066 -9.766 -3.620 1.00 96.12 92 LEU A CA 1
ATOM 750 C C . LEU A 1 92 ? -4.835 -10.521 -3.097 1.00 96.12 92 LEU A C 1
ATOM 752 O O . LEU A 1 92 ? -3.723 -10.295 -3.557 1.00 96.12 92 LEU A O 1
ATOM 756 N N . SER A 1 93 ? -5.020 -11.454 -2.162 1.00 94.44 93 SER A N 1
ATOM 757 C CA . SER A 1 93 ? -3.925 -12.269 -1.633 1.00 94.44 93 SER A CA 1
ATOM 758 C C . SER A 1 93 ? -3.284 -13.144 -2.706 1.00 94.44 93 SER A C 1
ATOM 760 O O . SER A 1 93 ? -2.076 -13.350 -2.648 1.00 94.44 93 SER A O 1
ATOM 762 N N . ALA A 1 94 ? -4.068 -13.697 -3.634 1.00 95.31 94 ALA A N 1
ATOM 763 C CA . ALA A 1 94 ? -3.527 -14.455 -4.758 1.00 95.31 94 ALA A CA 1
ATOM 764 C C . ALA A 1 94 ? -2.775 -13.534 -5.729 1.00 95.31 94 ALA A C 1
ATOM 766 O O . ALA A 1 94 ? -1.637 -13.826 -6.082 1.00 95.31 94 ALA A O 1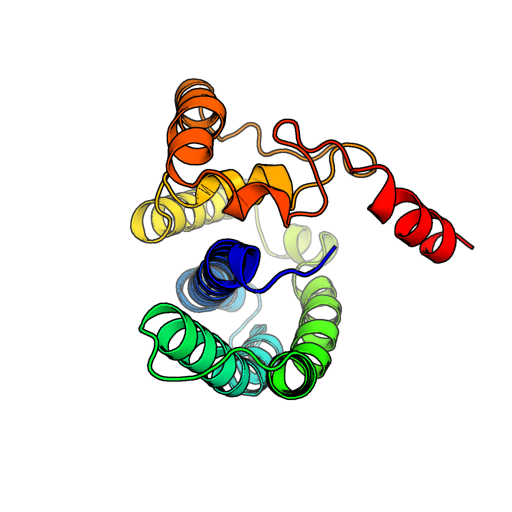
ATOM 767 N N . HIS A 1 95 ? -3.364 -12.385 -6.063 1.00 97.19 95 HIS A N 1
ATOM 768 C CA . HIS A 1 95 ? -2.766 -11.375 -6.931 1.00 97.19 95 HIS A CA 1
ATOM 769 C C . HIS A 1 95 ? -1.380 -10.921 -6.447 1.00 97.19 95 HIS A C 1
ATOM 771 O O . HIS A 1 95 ? -0.423 -10.979 -7.211 1.00 97.19 95 HIS A O 1
ATOM 777 N N . LEU A 1 96 ? -1.234 -10.599 -5.155 1.00 94.50 96 LEU A N 1
ATOM 778 C CA . LEU A 1 96 ? 0.056 -10.203 -4.571 1.00 94.50 96 LEU A CA 1
ATOM 779 C C . LEU A 1 96 ? 1.154 -11.272 -4.730 1.00 94.50 96 LEU A C 1
ATOM 781 O O . LEU A 1 96 ? 2.339 -10.952 -4.692 1.00 94.50 96 LEU A O 1
ATOM 785 N N . VAL A 1 97 ? 0.782 -12.549 -4.860 1.00 95.69 97 VAL A N 1
ATOM 786 C CA . VAL A 1 97 ? 1.726 -13.651 -5.099 1.00 95.69 97 VAL A CA 1
ATOM 787 C C . VAL A 1 97 ? 1.988 -13.836 -6.592 1.00 95.69 97 VAL A C 1
ATOM 789 O O . VAL A 1 97 ? 3.136 -14.041 -6.986 1.00 95.69 97 VAL A O 1
ATOM 792 N N . ASP A 1 98 ? 0.940 -13.764 -7.410 1.00 96.62 98 ASP A N 1
ATOM 793 C CA . ASP A 1 98 ? 0.996 -13.984 -8.856 1.00 96.62 98 ASP A CA 1
ATOM 794 C C . ASP A 1 98 ? 1.711 -12.848 -9.599 1.00 96.62 98 ASP A C 1
ATOM 796 O O . ASP A 1 98 ? 2.343 -13.090 -10.631 1.00 96.62 98 ASP A O 1
ATOM 800 N N . GLU A 1 99 ? 1.665 -11.629 -9.060 1.00 96.56 99 GLU A N 1
ATOM 801 C CA . GLU A 1 99 ? 2.334 -10.474 -9.645 1.00 96.56 99 GLU A CA 1
ATOM 802 C C . GLU A 1 99 ? 3.860 -10.561 -9.512 1.00 96.56 99 GLU A C 1
ATOM 804 O O . GLU A 1 99 ? 4.570 -10.229 -10.462 1.00 96.56 99 GLU A O 1
ATOM 809 N N . ILE A 1 100 ? 4.397 -11.050 -8.385 1.00 93.75 100 ILE A N 1
ATOM 810 C CA . ILE A 1 100 ? 5.850 -11.072 -8.115 1.00 93.75 100 ILE A CA 1
ATOM 811 C C . ILE A 1 100 ? 6.665 -11.673 -9.285 1.00 93.75 100 ILE A C 1
ATOM 813 O O . ILE A 1 100 ? 7.608 -11.017 -9.738 1.00 93.75 100 ILE A O 1
ATOM 817 N N . PRO A 1 101 ? 6.311 -12.855 -9.842 1.00 93.88 101 PRO A N 1
ATOM 818 C CA . PRO A 1 101 ? 6.964 -13.428 -11.020 1.00 93.88 101 PRO A CA 1
ATOM 819 C C . PRO A 1 101 ? 7.054 -12.504 -12.242 1.00 93.88 101 PRO A C 1
ATOM 821 O O . PRO A 1 101 ? 7.975 -12.651 -13.044 1.00 93.88 101 PRO A O 1
ATOM 824 N N . THR A 1 102 ? 6.113 -11.569 -12.408 1.00 91.94 102 THR A N 1
ATOM 825 C CA . THR A 1 102 ? 6.074 -10.616 -13.535 1.00 91.94 102 THR A CA 1
ATOM 826 C C . THR A 1 102 ? 7.106 -9.492 -13.391 1.00 91.94 102 THR A C 1
ATOM 828 O O . THR A 1 102 ? 7.541 -8.918 -14.391 1.00 91.94 102 THR A O 1
ATOM 831 N N . LEU A 1 103 ? 7.567 -9.242 -12.160 1.00 90.25 103 LEU A N 1
ATOM 832 C CA . LEU A 1 103 ? 8.536 -8.204 -11.789 1.00 90.25 103 LEU A CA 1
ATOM 833 C C . LEU A 1 103 ? 9.903 -8.784 -11.380 1.00 90.25 103 LEU A C 1
ATOM 835 O O . LEU A 1 103 ? 10.749 -8.090 -10.811 1.00 90.25 103 LEU A O 1
ATOM 839 N N . GLU A 1 104 ? 10.143 -10.064 -11.665 1.00 92.88 104 GLU A N 1
ATOM 840 C CA . GLU A 1 104 ? 11.361 -10.770 -11.274 1.00 92.88 104 GLU A CA 1
ATOM 841 C C . GLU A 1 104 ? 12.630 -10.099 -11.805 1.00 92.88 104 GLU A C 1
ATOM 843 O O . GLU A 1 104 ? 12.754 -9.782 -12.991 1.00 92.88 104 GLU A O 1
ATOM 848 N N . ALA A 1 105 ? 13.645 -9.968 -10.946 1.00 90.62 105 ALA A N 1
ATOM 849 C CA . ALA A 1 105 ? 14.871 -9.235 -11.268 1.00 90.62 105 ALA A CA 1
ATOM 850 C C . ALA A 1 105 ? 15.589 -9.772 -12.519 1.00 90.62 105 ALA A C 1
ATOM 852 O O . ALA A 1 105 ? 16.303 -9.030 -13.194 1.00 90.62 105 ALA A O 1
ATOM 853 N N . SER A 1 106 ? 15.427 -11.063 -12.826 1.00 93.50 106 SER A N 1
ATOM 854 C CA . SER A 1 106 ? 15.972 -11.673 -14.042 1.00 93.50 106 SER A CA 1
ATOM 855 C C . SER A 1 106 ? 15.281 -11.180 -15.319 1.00 93.50 106 SER A C 1
ATOM 857 O O . SER A 1 106 ? 15.973 -10.913 -16.300 1.00 93.50 106 SER A O 1
ATOM 859 N N . ILE A 1 107 ? 13.957 -10.990 -15.291 1.00 91.88 107 ILE A N 1
ATOM 860 C CA . ILE A 1 107 ? 13.170 -10.413 -16.389 1.00 91.88 107 ILE A CA 1
ATOM 861 C C . ILE A 1 107 ? 13.544 -8.943 -16.546 1.00 91.88 107 ILE A C 1
ATOM 863 O O . ILE A 1 107 ? 13.905 -8.508 -17.638 1.00 91.88 107 ILE A O 1
ATOM 867 N N . ILE A 1 108 ? 13.554 -8.200 -15.437 1.00 93.81 108 ILE A N 1
ATOM 868 C CA . ILE A 1 108 ? 13.889 -6.776 -15.443 1.00 93.81 108 ILE A CA 1
ATOM 869 C C . ILE A 1 108 ? 15.274 -6.541 -16.062 1.00 93.81 108 ILE A C 1
ATOM 871 O O . ILE A 1 108 ? 15.412 -5.785 -17.017 1.00 93.81 108 ILE A O 1
ATOM 875 N N . LYS A 1 109 ? 16.304 -7.263 -15.606 1.00 93.56 109 LYS A N 1
ATOM 876 C CA . LYS A 1 109 ? 17.672 -7.124 -16.142 1.00 93.56 109 LYS A CA 1
ATOM 877 C C . LYS A 1 109 ? 17.819 -7.577 -17.595 1.00 93.56 109 LYS A C 1
ATOM 879 O O . LYS A 1 109 ? 18.761 -7.158 -18.261 1.00 93.56 109 LYS A O 1
ATOM 884 N N . ALA A 1 110 ? 16.953 -8.471 -18.070 1.00 94.88 110 ALA A N 1
ATOM 885 C CA . ALA A 1 110 ? 17.000 -8.957 -19.445 1.00 94.88 110 ALA A CA 1
ATOM 886 C C . ALA A 1 110 ? 16.362 -7.975 -20.441 1.00 94.88 110 ALA A C 1
ATOM 888 O O . ALA A 1 110 ? 16.749 -7.973 -21.609 1.00 94.88 110 ALA A O 1
ATOM 889 N N . HIS A 1 111 ? 15.406 -7.157 -19.991 1.00 95.69 111 HIS A N 1
ATOM 890 C CA . HIS A 1 111 ? 14.571 -6.331 -20.867 1.00 95.69 111 HIS A CA 1
ATOM 891 C C . HIS A 1 111 ? 14.718 -4.819 -20.661 1.00 95.69 111 HIS A C 1
ATOM 893 O O . HIS A 1 111 ? 14.276 -4.060 -21.523 1.00 95.69 111 HIS A O 1
ATOM 899 N N . PHE A 1 112 ? 15.353 -4.385 -19.572 1.00 96.69 112 PHE A N 1
ATOM 900 C CA . PHE A 1 112 ? 15.509 -2.976 -19.223 1.00 96.69 112 PHE A CA 1
ATOM 901 C C . PHE A 1 112 ? 16.970 -2.641 -18.921 1.00 96.69 112 PHE A C 1
ATOM 903 O O . PHE A 1 112 ? 17.686 -3.393 -18.258 1.00 96.69 112 PHE A O 1
ATOM 910 N N . SER A 1 113 ? 17.402 -1.477 -19.391 1.00 96.38 113 SER A N 1
ATOM 911 C CA . SER A 1 113 ? 18.640 -0.828 -18.967 1.00 96.38 113 SER A CA 1
ATOM 912 C C . SER A 1 113 ? 18.443 -0.033 -17.673 1.00 96.38 113 SER A C 1
ATOM 914 O O . SER A 1 113 ? 17.333 0.383 -17.345 1.00 96.38 113 SER A O 1
ATOM 916 N N . ASP A 1 114 ? 19.536 0.252 -16.963 1.00 94.81 114 ASP A N 1
ATOM 917 C CA . ASP A 1 114 ? 19.501 1.077 -15.746 1.00 94.81 114 ASP A CA 1
ATOM 918 C C . ASP A 1 114 ? 18.879 2.465 -15.989 1.00 94.81 114 ASP A C 1
ATOM 920 O O . ASP A 1 114 ? 18.183 2.993 -15.125 1.00 94.81 114 ASP A O 1
ATOM 924 N N . ASP A 1 115 ? 19.110 3.063 -17.162 1.00 96.50 115 ASP A N 1
ATOM 925 C CA . ASP A 1 115 ? 18.557 4.380 -17.497 1.00 96.50 115 ASP A CA 1
ATOM 926 C C . ASP A 1 115 ? 17.041 4.325 -17.749 1.00 96.50 115 ASP A C 1
ATOM 928 O O . ASP A 1 115 ? 16.328 5.249 -17.362 1.00 96.50 115 ASP A O 1
ATOM 932 N N . GLU A 1 116 ? 16.532 3.233 -18.324 1.00 95.69 116 GLU A N 1
ATOM 933 C CA . GLU A 1 116 ? 15.088 2.992 -18.478 1.00 95.69 116 GLU A CA 1
ATOM 934 C C . GLU A 1 116 ? 14.411 2.756 -17.122 1.00 95.69 116 GLU A C 1
ATOM 936 O O . GLU A 1 116 ? 13.325 3.274 -16.867 1.00 95.69 116 GLU A O 1
ATOM 941 N N . LEU A 1 117 ? 15.069 2.045 -16.203 1.00 94.62 117 LEU A N 1
ATOM 942 C CA . LEU A 1 117 ? 14.544 1.857 -14.848 1.00 94.62 117 LEU A CA 1
ATOM 943 C C . LEU A 1 117 ? 14.504 3.171 -14.064 1.00 94.62 117 LEU A C 1
ATOM 945 O O . LEU A 1 117 ? 13.497 3.470 -13.428 1.00 94.62 117 LEU A O 1
ATOM 949 N N . ARG A 1 118 ? 15.537 4.010 -14.181 1.00 94.31 118 ARG A N 1
ATOM 950 C CA . ARG A 1 118 ? 15.525 5.365 -13.600 1.00 94.31 118 ARG A CA 1
ATOM 951 C C . ARG A 1 118 ? 14.435 6.243 -14.201 1.00 94.31 118 ARG A C 1
ATOM 953 O O . ARG A 1 118 ? 13.817 7.038 -13.497 1.00 94.31 118 ARG A O 1
ATOM 960 N N . GLU A 1 119 ? 14.199 6.134 -15.506 1.00 95.50 119 GLU A N 1
ATOM 961 C CA . GLU A 1 119 ? 13.095 6.837 -16.153 1.00 95.50 119 GLU A CA 1
ATOM 962 C C . GLU A 1 119 ? 11.747 6.395 -15.568 1.00 95.50 119 GLU A C 1
ATOM 964 O O . GLU A 1 119 ? 10.912 7.242 -15.237 1.00 95.50 119 GLU A O 1
ATOM 969 N N . LEU A 1 120 ? 11.546 5.086 -15.405 1.00 94.75 120 LEU A N 1
ATOM 970 C CA . LEU A 1 120 ? 10.348 4.534 -14.787 1.00 94.75 120 LEU A CA 1
ATOM 971 C C . LEU A 1 120 ? 10.177 5.025 -13.341 1.00 94.75 120 LEU A C 1
ATOM 973 O O . LEU A 1 120 ? 9.094 5.496 -12.998 1.00 94.75 120 LEU A O 1
ATOM 977 N N . GLU A 1 121 ? 11.229 5.008 -12.519 1.00 92.50 121 GLU A N 1
ATOM 978 C CA . GLU A 1 121 ? 11.209 5.547 -11.149 1.00 92.50 121 GLU A CA 1
ATOM 979 C C . GLU A 1 121 ? 10.756 7.015 -11.116 1.00 92.50 121 GLU A C 1
ATOM 981 O O . GLU A 1 121 ? 9.926 7.398 -10.289 1.00 92.50 121 GLU A O 1
ATOM 986 N N . VAL A 1 122 ? 11.235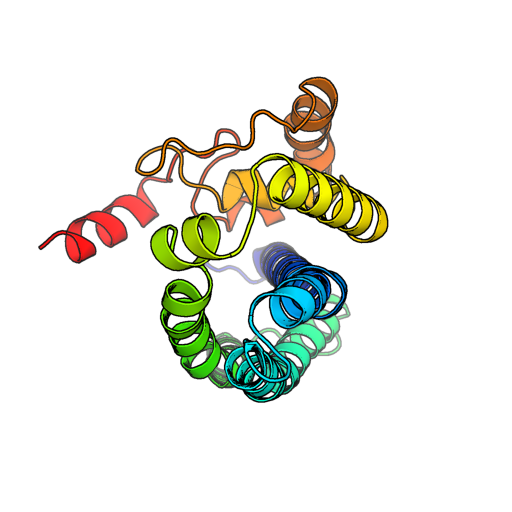 7.846 -12.051 1.00 92.75 122 VAL A N 1
ATOM 987 C CA . VAL A 1 122 ? 10.811 9.251 -12.168 1.00 92.75 122 VAL A CA 1
ATOM 988 C C . VAL A 1 122 ? 9.327 9.362 -12.532 1.00 92.75 122 VAL A C 1
ATOM 990 O O . VAL A 1 122 ? 8.620 10.207 -11.974 1.00 92.75 122 VAL A O 1
ATOM 993 N N . ARG A 1 123 ? 8.830 8.520 -13.448 1.00 94.81 123 ARG A N 1
ATOM 994 C CA . ARG A 1 123 ? 7.410 8.498 -13.842 1.00 94.81 123 ARG A CA 1
ATOM 995 C C . ARG A 1 123 ? 6.514 8.068 -12.677 1.00 94.81 123 ARG A C 1
ATOM 997 O O . ARG A 1 123 ? 5.526 8.750 -12.401 1.00 94.81 123 ARG A O 1
ATOM 1004 N N . ILE A 1 124 ? 6.895 7.007 -11.964 1.00 92.88 124 ILE A N 1
ATOM 1005 C CA . ILE A 1 124 ? 6.212 6.531 -10.753 1.00 92.88 124 ILE A CA 1
ATOM 1006 C C . ILE A 1 124 ? 6.204 7.637 -9.696 1.00 92.88 124 ILE A C 1
ATOM 1008 O O . ILE A 1 124 ? 5.145 7.999 -9.190 1.00 92.88 124 ILE A O 1
ATOM 1012 N N . GLY A 1 125 ? 7.359 8.244 -9.410 1.00 88.81 125 GLY A N 1
ATOM 1013 C CA . GLY A 1 125 ? 7.479 9.321 -8.428 1.00 88.81 125 GLY A CA 1
ATOM 1014 C C . GLY A 1 125 ? 6.584 10.520 -8.748 1.00 88.81 125 GLY A C 1
ATOM 1015 O O . GLY A 1 125 ? 5.950 11.074 -7.851 1.00 88.81 125 GLY A O 1
ATOM 1016 N N . LYS A 1 126 ? 6.466 10.893 -10.028 1.00 90.62 126 LYS A N 1
ATOM 1017 C CA . LYS A 1 126 ? 5.548 11.951 -10.466 1.00 90.62 126 LYS A CA 1
ATOM 1018 C C . LYS A 1 126 ? 4.083 11.564 -10.245 1.00 90.62 126 LYS A C 1
ATOM 1020 O O . LYS A 1 126 ? 3.334 12.367 -9.695 1.00 90.62 126 LYS A O 1
ATOM 1025 N N . LYS A 1 127 ? 3.681 10.347 -10.621 1.00 90.44 127 LYS A N 1
ATOM 1026 C CA . LYS A 1 127 ? 2.308 9.858 -10.411 1.00 90.44 127 LYS A CA 1
ATOM 1027 C C . LYS A 1 127 ? 1.951 9.801 -8.924 1.00 90.44 127 LYS A C 1
ATOM 1029 O O . LYS A 1 127 ? 0.895 10.282 -8.524 1.00 90.44 127 LYS A O 1
ATOM 1034 N N . ILE A 1 128 ? 2.872 9.320 -8.091 1.00 86.06 128 ILE A N 1
ATOM 1035 C CA . ILE A 1 128 ? 2.736 9.323 -6.631 1.00 86.06 128 ILE A CA 1
ATOM 1036 C C . ILE A 1 128 ? 2.551 10.750 -6.098 1.00 86.06 128 ILE A C 1
ATOM 1038 O O . ILE A 1 128 ? 1.690 10.975 -5.256 1.00 86.06 128 ILE A O 1
ATOM 1042 N N . GLN A 1 129 ? 3.305 11.735 -6.591 1.00 84.44 129 GLN A N 1
ATOM 1043 C CA . GLN A 1 129 ? 3.132 13.136 -6.177 1.00 84.44 129 GLN A CA 1
ATOM 1044 C C . GLN A 1 129 ? 1.775 13.730 -6.582 1.00 84.44 129 GLN A C 1
ATOM 1046 O O . GLN A 1 129 ? 1.285 14.636 -5.908 1.00 84.44 129 GLN A O 1
ATOM 1051 N N . GLU A 1 130 ? 1.182 13.257 -7.678 1.00 86.31 130 GLU A N 1
ATOM 1052 C CA . GLU A 1 130 ? -0.134 13.698 -8.151 1.00 86.31 130 GLU A CA 1
ATOM 1053 C C . GLU A 1 130 ? -1.281 13.068 -7.351 1.00 86.31 130 GLU A C 1
ATOM 1055 O O . GLU A 1 130 ? -2.293 13.729 -7.110 1.00 86.31 130 GLU A O 1
ATOM 1060 N N . CYS A 1 131 ? -1.124 11.810 -6.935 1.00 80.56 131 CYS A N 1
ATOM 1061 C CA . CYS A 1 131 ? -2.191 11.032 -6.307 1.00 80.56 131 CYS A CA 1
ATOM 1062 C C . CYS A 1 131 ? -2.115 11.012 -4.777 1.00 80.56 131 CYS A C 1
ATOM 1064 O O . CYS A 1 131 ? -3.149 11.101 -4.121 1.00 80.56 131 CYS A O 1
ATOM 1066 N N . ILE A 1 132 ? -0.914 10.950 -4.196 1.00 79.19 132 ILE A N 1
ATOM 1067 C CA . ILE A 1 132 ? -0.738 10.687 -2.766 1.00 79.19 132 ILE A CA 1
ATOM 1068 C C . ILE A 1 132 ? -0.653 11.986 -1.971 1.00 79.19 132 ILE A C 1
ATOM 1070 O O . ILE A 1 132 ? 0.232 12.828 -2.138 1.00 79.19 132 ILE A O 1
ATOM 1074 N N . SER A 1 133 ? -1.551 12.115 -0.998 1.00 84.12 133 SER A N 1
ATOM 1075 C CA . SER A 1 133 ? -1.508 13.211 -0.039 1.00 84.12 133 SER A CA 1
ATOM 1076 C C . SER A 1 133 ? -0.444 12.982 1.037 1.00 84.12 133 SER A C 1
ATOM 1078 O O . SER A 1 133 ? -0.426 11.947 1.699 1.00 84.12 133 SER A O 1
ATOM 1080 N N . VAL A 1 134 ? 0.362 14.000 1.360 1.00 83.12 134 VAL A N 1
ATOM 1081 C CA . VAL A 1 134 ? 1.287 13.947 2.517 1.00 83.12 134 VAL A CA 1
ATOM 1082 C C . VAL A 1 134 ? 0.570 13.612 3.841 1.00 83.12 134 VAL A C 1
ATOM 1084 O O . VAL A 1 134 ? 1.176 13.121 4.793 1.00 83.12 134 VAL A O 1
ATOM 1087 N N . TRP A 1 135 ? -0.742 13.854 3.906 1.00 88.19 135 TRP A N 1
ATOM 1088 C CA . TRP A 1 135 ? -1.587 13.529 5.050 1.00 88.19 135 TRP A CA 1
ATOM 1089 C C . TRP A 1 135 ? -1.811 12.026 5.250 1.00 88.19 135 TRP A C 1
ATOM 1091 O O . TRP A 1 135 ? -2.050 11.622 6.389 1.00 88.19 135 TRP A O 1
ATOM 1101 N N . ILE A 1 136 ? -1.708 11.213 4.191 1.00 87.88 136 ILE A N 1
ATOM 1102 C CA . ILE A 1 136 ? -1.879 9.754 4.257 1.00 87.88 136 ILE A CA 1
ATOM 1103 C C . ILE A 1 136 ? -0.563 9.019 4.517 1.00 87.88 136 ILE A C 1
ATOM 1105 O O . ILE A 1 136 ? -0.587 7.932 5.083 1.00 87.88 136 ILE A O 1
ATOM 1109 N N . MET A 1 137 ? 0.587 9.655 4.249 1.00 88.62 137 MET A N 1
ATOM 1110 C CA . MET A 1 137 ? 1.927 9.086 4.467 1.00 88.62 137 MET A CA 1
ATOM 1111 C C . MET A 1 137 ? 2.176 8.427 5.833 1.00 88.62 137 MET A C 1
ATOM 1113 O O . MET A 1 137 ? 2.968 7.486 5.869 1.00 88.62 137 MET A O 1
ATOM 1117 N N . PRO A 1 138 ? 1.554 8.833 6.962 1.00 93.62 138 PRO A N 1
ATOM 1118 C CA . PRO A 1 138 ? 1.684 8.084 8.206 1.00 93.62 138 PRO A CA 1
ATOM 1119 C C . PRO A 1 138 ? 1.368 6.591 8.126 1.00 93.62 138 PRO A C 1
ATOM 1121 O O . PRO A 1 138 ? 1.901 5.829 8.933 1.00 93.62 138 PRO A O 1
ATOM 1124 N N . ILE A 1 139 ? 0.539 6.174 7.166 1.00 92.69 139 ILE A N 1
ATOM 1125 C CA . ILE A 1 139 ? 0.252 4.763 6.917 1.00 92.69 139 ILE A CA 1
ATOM 1126 C C . ILE A 1 139 ? 1.518 3.965 6.594 1.00 92.69 139 ILE A C 1
ATOM 1128 O O . ILE A 1 139 ? 1.656 2.849 7.077 1.00 92.69 139 ILE A O 1
ATOM 1132 N N . LEU A 1 140 ? 2.496 4.561 5.899 1.00 89.38 140 LEU A N 1
ATOM 1133 C CA . LEU A 1 140 ? 3.786 3.924 5.616 1.00 89.38 140 LEU A CA 1
ATOM 1134 C C . LEU A 1 140 ? 4.534 3.578 6.906 1.00 89.38 140 LEU A C 1
ATOM 1136 O O . LEU A 1 140 ? 5.192 2.547 6.979 1.00 89.38 140 LEU A O 1
ATOM 1140 N N . PHE A 1 141 ? 4.415 4.414 7.943 1.00 91.81 141 PHE A N 1
ATOM 1141 C CA . PHE A 1 141 ? 5.079 4.151 9.219 1.00 91.81 141 PHE A CA 1
ATOM 1142 C C . PHE A 1 141 ? 4.382 3.050 10.007 1.00 91.81 141 PHE A C 1
ATOM 1144 O O . PHE A 1 141 ? 5.035 2.150 10.518 1.00 91.81 141 PHE A O 1
ATOM 1151 N N . VAL A 1 142 ? 3.055 3.125 10.116 1.00 94.12 142 VAL A N 1
ATOM 1152 C CA . VAL A 1 142 ? 2.303 2.200 10.973 1.00 94.12 142 VAL A CA 1
ATOM 1153 C C . VAL A 1 142 ? 1.980 0.870 10.296 1.00 94.12 142 VAL A C 1
ATOM 1155 O O . VAL A 1 142 ? 1.580 -0.065 10.983 1.00 94.12 142 VAL A O 1
ATOM 1158 N N . SER A 1 143 ? 2.164 0.770 8.980 1.00 91.00 143 SER A N 1
ATOM 1159 C CA . SER A 1 143 ? 2.074 -0.484 8.226 1.00 91.00 143 SER A CA 1
ATOM 1160 C C . SER A 1 143 ? 3.452 -1.057 7.874 1.00 91.00 143 SER A C 1
ATOM 1162 O O . SER A 1 143 ? 3.572 -2.267 7.727 1.00 91.00 143 SER A O 1
ATOM 1164 N N . GLY A 1 144 ? 4.497 -0.230 7.768 1.00 88.25 144 GLY A N 1
ATOM 1165 C CA . GLY A 1 144 ? 5.860 -0.689 7.489 1.00 88.25 144 GLY A CA 1
ATOM 1166 C C . GLY A 1 144 ? 6.502 -1.408 8.676 1.00 88.25 144 GLY A C 1
ATOM 1167 O O . GLY A 1 144 ? 6.233 -1.079 9.830 1.00 88.25 144 GLY A O 1
ATOM 1168 N N . ASP A 1 145 ? 7.381 -2.369 8.401 1.00 86.62 145 ASP A N 1
ATOM 1169 C CA . ASP A 1 145 ? 8.055 -3.180 9.419 1.00 86.62 145 ASP A CA 1
ATOM 1170 C C . ASP A 1 145 ? 9.576 -3.177 9.217 1.00 86.62 145 ASP A C 1
ATOM 1172 O O . ASP A 1 145 ? 10.125 -3.977 8.462 1.00 86.62 145 ASP A O 1
ATOM 1176 N N . LEU A 1 146 ? 10.254 -2.295 9.956 1.00 86.06 146 LEU A N 1
ATOM 1177 C CA . LEU A 1 146 ? 11.714 -2.226 10.026 1.00 86.06 146 LEU A CA 1
ATOM 1178 C C . LEU A 1 146 ? 12.340 -3.253 10.979 1.00 86.06 146 LEU A C 1
ATOM 1180 O O . LEU A 1 146 ? 13.563 -3.326 11.077 1.00 86.06 146 LEU A O 1
ATOM 1184 N N . SER A 1 147 ? 11.532 -4.034 11.702 1.00 82.00 147 SER A N 1
ATOM 1185 C CA . SER A 1 147 ? 12.031 -5.100 12.578 1.00 82.00 147 SER A CA 1
ATOM 1186 C C . SER A 1 147 ? 12.471 -6.328 11.778 1.00 82.00 147 SER A C 1
ATOM 1188 O O . SER A 1 147 ? 13.450 -6.969 12.159 1.00 82.00 147 SER A O 1
ATOM 1190 N N . TYR A 1 148 ? 11.790 -6.626 10.666 1.00 79.00 148 TYR A N 1
ATOM 1191 C CA . TYR A 1 148 ? 12.102 -7.769 9.796 1.00 79.00 148 TYR A CA 1
ATOM 1192 C C . TYR A 1 148 ? 12.479 -7.393 8.356 1.00 79.00 148 TYR A C 1
ATOM 1194 O O . TYR A 1 148 ? 13.052 -8.226 7.655 1.00 79.00 148 TYR A O 1
ATOM 1202 N N . ASN A 1 149 ? 12.221 -6.158 7.911 1.00 73.62 149 ASN A N 1
ATOM 1203 C CA . ASN A 1 149 ? 12.616 -5.678 6.589 1.00 73.62 149 ASN A CA 1
ATOM 1204 C C . ASN A 1 149 ? 13.342 -4.335 6.705 1.00 73.62 149 ASN A C 1
ATOM 1206 O O . ASN A 1 149 ? 12.762 -3.352 7.131 1.00 73.62 149 ASN A O 1
ATOM 1210 N N . SER A 1 150 ? 14.610 -4.250 6.307 1.00 76.19 150 SER A N 1
ATOM 1211 C CA . SER A 1 150 ? 15.382 -3.004 6.423 1.00 76.19 150 SER A CA 1
ATOM 1212 C C . SER A 1 150 ? 15.019 -1.936 5.385 1.00 76.19 150 SER A C 1
ATOM 1214 O O . SER A 1 150 ? 15.664 -0.890 5.352 1.00 76.19 150 SER A O 1
ATOM 1216 N N . TRP A 1 151 ? 14.049 -2.194 4.506 1.00 70.06 151 TRP A N 1
ATOM 1217 C CA . TRP A 1 151 ? 13.694 -1.274 3.437 1.00 70.06 151 TRP A CA 1
ATOM 1218 C C . TRP A 1 151 ? 12.761 -0.163 3.934 1.00 70.06 151 TRP A C 1
ATOM 1220 O O . TRP A 1 151 ? 11.599 -0.388 4.275 1.00 70.06 151 TRP A O 1
ATOM 1230 N N . PHE A 1 152 ? 13.284 1.060 3.942 1.00 71.56 152 PHE A N 1
ATOM 1231 C CA . PHE A 1 152 ? 12.505 2.291 3.934 1.00 71.56 152 PHE A CA 1
ATOM 1232 C C . PHE A 1 152 ? 13.058 3.161 2.799 1.00 71.56 152 PHE A C 1
ATOM 1234 O O . PHE A 1 152 ? 14.278 3.253 2.691 1.00 71.56 152 PHE A O 1
ATOM 1241 N N . PRO A 1 153 ? 12.216 3.779 1.958 1.00 70.25 153 PRO A N 1
ATOM 1242 C CA . PRO A 1 153 ? 12.688 4.533 0.798 1.00 70.25 153 PRO A CA 1
ATOM 1243 C C . PRO A 1 153 ? 13.540 5.740 1.217 1.00 70.25 153 PRO A C 1
ATOM 1245 O O . PRO A 1 153 ? 13.046 6.670 1.870 1.00 70.25 153 PRO A O 1
ATOM 1248 N N . ASP A 1 154 ? 14.817 5.723 0.825 1.00 73.38 154 ASP A N 1
ATOM 1249 C CA . ASP A 1 154 ? 15.793 6.796 1.065 1.00 73.38 154 ASP A CA 1
ATOM 1250 C C . ASP A 1 154 ? 15.460 8.059 0.245 1.00 73.38 154 ASP A C 1
ATOM 1252 O O . ASP A 1 154 ? 15.917 9.164 0.546 1.00 73.38 154 ASP A O 1
ATOM 1256 N N . GLU A 1 155 ? 14.620 7.910 -0.780 1.00 76.25 155 GLU A N 1
ATOM 1257 C CA . GLU A 1 155 ? 14.206 8.950 -1.717 1.00 76.25 155 GLU A CA 1
ATOM 1258 C C . GLU A 1 155 ? 13.219 9.946 -1.093 1.00 76.25 155 GLU A C 1
ATOM 1260 O O . GLU A 1 155 ? 13.032 11.046 -1.621 1.00 76.25 155 GLU A O 1
ATOM 1265 N N . ILE A 1 156 ? 12.581 9.600 0.035 1.00 81.12 156 ILE A N 1
ATOM 1266 C CA . ILE A 1 156 ? 11.644 10.503 0.710 1.00 81.12 156 ILE A CA 1
ATOM 1267 C C . ILE A 1 156 ? 12.433 11.580 1.473 1.00 81.12 156 ILE A C 1
ATOM 1269 O O . ILE A 1 156 ? 13.131 11.268 2.440 1.00 81.12 156 ILE A O 1
ATOM 1273 N N . PRO A 1 157 ? 12.272 12.881 1.148 1.00 87.00 157 PRO A N 1
ATOM 1274 C CA . PRO A 1 157 ? 13.036 13.930 1.813 1.00 87.00 157 PRO A CA 1
ATOM 1275 C C . PRO A 1 157 ? 12.786 13.975 3.328 1.00 87.00 157 PRO A C 1
ATOM 1277 O O . PRO A 1 157 ? 11.639 14.000 3.783 1.00 87.00 157 PRO A O 1
ATOM 1280 N N . THR A 1 158 ? 13.848 14.108 4.129 1.00 89.44 158 THR A N 1
ATOM 1281 C CA . THR A 1 158 ? 13.768 14.184 5.602 1.00 89.44 158 THR A CA 1
ATOM 1282 C C . THR A 1 158 ? 12.727 15.183 6.134 1.00 89.44 158 THR A C 1
ATOM 1284 O O . THR A 1 158 ? 12.021 14.839 7.086 1.00 89.44 158 THR A O 1
ATOM 1287 N N . PRO A 1 159 ? 12.552 16.394 5.558 1.00 90.94 159 PRO A N 1
ATOM 1288 C CA . PRO A 1 159 ? 11.496 17.309 5.997 1.00 90.94 159 PRO A CA 1
ATOM 1289 C C . PRO A 1 159 ? 10.076 16.754 5.805 1.00 90.94 159 PRO A C 1
ATOM 1291 O O . PRO A 1 159 ? 9.211 16.999 6.647 1.00 90.94 159 PRO A O 1
ATOM 1294 N N . VAL A 1 160 ? 9.839 15.980 4.740 1.00 89.00 160 VAL A N 1
ATOM 1295 C CA . VAL A 1 160 ? 8.554 15.315 4.472 1.00 89.00 160 VAL A CA 1
ATOM 1296 C C . VAL A 1 160 ? 8.312 14.222 5.507 1.00 89.00 160 VAL A C 1
ATOM 1298 O O . VAL A 1 160 ? 7.248 14.193 6.124 1.00 89.00 160 VAL A O 1
ATOM 1301 N N . ILE A 1 161 ? 9.325 13.394 5.786 1.00 89.69 161 ILE A N 1
ATOM 1302 C CA . ILE A 1 161 ? 9.262 12.379 6.848 1.00 89.69 161 ILE A CA 1
ATOM 1303 C C . ILE A 1 161 ? 8.957 13.038 8.197 1.00 89.69 161 ILE A C 1
ATOM 1305 O O . ILE A 1 161 ? 8.087 12.572 8.933 1.00 89.69 161 ILE A O 1
ATOM 1309 N N . PHE A 1 162 ? 9.639 14.138 8.529 1.00 91.69 162 PHE A N 1
ATOM 1310 C CA . PHE A 1 162 ? 9.400 14.876 9.767 1.00 91.69 162 PHE A CA 1
ATOM 1311 C C . PHE A 1 162 ? 7.957 15.389 9.846 1.00 91.69 162 PHE A C 1
ATOM 1313 O O . PHE A 1 162 ? 7.287 15.176 10.860 1.00 91.69 162 PHE A O 1
ATOM 1320 N N . PHE A 1 163 ? 7.457 16.023 8.781 1.00 93.81 163 PHE A N 1
ATOM 1321 C CA . PHE A 1 163 ? 6.079 16.502 8.717 1.00 93.81 163 PHE A CA 1
ATOM 1322 C C . PHE A 1 163 ? 5.081 15.354 8.899 1.00 93.81 163 PHE A C 1
ATOM 1324 O O . PHE A 1 163 ? 4.237 15.412 9.796 1.00 93.81 163 PHE A O 1
ATOM 1331 N N . ALA A 1 164 ? 5.195 14.287 8.107 1.00 92.12 164 ALA A N 1
ATOM 1332 C CA . ALA A 1 164 ? 4.276 13.157 8.171 1.00 92.12 164 ALA A CA 1
ATOM 1333 C C . ALA A 1 164 ? 4.283 12.537 9.577 1.00 92.12 164 ALA A C 1
ATOM 1335 O O . ALA A 1 164 ? 3.240 12.382 10.217 1.00 92.12 164 ALA A O 1
ATOM 1336 N N . ARG A 1 165 ? 5.480 12.281 10.116 1.00 90.94 165 ARG A N 1
ATOM 1337 C CA . ARG A 1 165 ? 5.654 11.609 11.402 1.00 90.94 165 ARG A CA 1
ATOM 1338 C C . ARG A 1 165 ? 5.187 12.458 12.575 1.00 90.94 165 ARG A C 1
ATOM 1340 O O . ARG A 1 165 ? 4.653 11.903 13.530 1.00 90.94 165 ARG A O 1
ATOM 1347 N N . HIS A 1 166 ? 5.442 13.765 12.591 1.00 91.75 166 HIS A N 1
ATOM 1348 C CA . HIS A 1 166 ? 5.212 14.605 13.778 1.00 91.75 166 HIS A CA 1
ATOM 1349 C C . HIS A 1 166 ? 3.961 15.482 13.694 1.00 91.75 166 HIS A C 1
ATOM 1351 O O . HIS A 1 166 ? 3.416 15.844 14.738 1.00 91.75 166 HIS A O 1
ATOM 1357 N N . ILE A 1 167 ? 3.494 15.800 12.487 1.00 93.62 167 ILE A N 1
ATOM 1358 C CA . ILE A 1 167 ? 2.363 16.702 12.256 1.00 93.62 167 ILE A CA 1
ATOM 1359 C C . ILE A 1 167 ? 1.159 15.910 11.747 1.00 93.62 167 ILE A C 1
ATOM 1361 O O . ILE A 1 167 ? 0.133 15.883 12.430 1.00 93.62 167 ILE A O 1
ATOM 1365 N N . ALA A 1 168 ? 1.286 15.207 10.617 1.00 93.06 168 ALA A N 1
ATOM 1366 C CA . ALA A 1 168 ? 0.165 14.464 10.031 1.00 93.06 168 ALA A CA 1
ATOM 1367 C C . ALA A 1 168 ? -0.343 13.360 10.973 1.00 93.06 168 ALA A C 1
ATOM 1369 O O . ALA A 1 168 ? -1.544 13.266 11.231 1.00 93.06 168 ALA A O 1
ATOM 1370 N N . MET A 1 169 ? 0.570 12.605 11.600 1.00 92.94 169 MET A N 1
ATOM 1371 C CA . MET A 1 169 ? 0.210 11.622 12.631 1.00 92.94 169 MET A CA 1
ATOM 1372 C C . MET A 1 169 ? -0.575 12.230 13.791 1.00 92.94 169 MET A C 1
ATOM 1374 O O . MET A 1 169 ? -1.560 11.658 14.247 1.00 92.94 169 MET A O 1
ATOM 1378 N N . ARG A 1 170 ? -0.165 13.408 14.270 1.00 90.94 170 ARG A N 1
ATOM 1379 C CA . ARG A 1 170 ? -0.831 14.063 15.399 1.00 90.94 170 ARG A CA 1
ATOM 1380 C C . ARG A 1 170 ? -2.243 14.520 15.035 1.00 90.94 170 ARG A C 1
ATOM 1382 O O . ARG A 1 170 ? -3.125 14.457 15.883 1.00 90.94 170 ARG A O 1
ATOM 1389 N N . ILE A 1 171 ? -2.445 14.967 13.796 1.00 90.25 171 ILE A N 1
ATOM 1390 C CA . ILE A 1 171 ? -3.748 15.417 13.293 1.00 90.25 171 ILE A CA 1
ATOM 1391 C C . ILE A 1 171 ? -4.687 14.234 13.031 1.00 90.25 171 ILE A C 1
ATOM 1393 O O . ILE A 1 171 ? -5.848 14.295 13.427 1.00 90.25 171 ILE A O 1
ATOM 1397 N N . GLY A 1 172 ? -4.198 13.141 12.432 1.00 86.88 172 GLY A N 1
ATOM 1398 C CA . GLY A 1 172 ? -4.997 11.914 12.286 1.00 86.88 172 GLY A CA 1
ATOM 1399 C C . GLY A 1 172 ? -5.285 11.224 13.628 1.00 86.88 172 GLY A C 1
ATOM 1400 O O . GLY A 1 172 ? -6.301 10.542 13.777 1.00 86.88 172 GLY A O 1
ATOM 1401 N N . GLY A 1 173 ? -4.439 11.464 14.634 1.00 91.00 173 GLY A N 1
ATOM 1402 C CA . GLY A 1 173 ? -4.671 11.077 16.019 1.00 91.00 173 GLY A CA 1
ATOM 1403 C C . GLY A 1 173 ? -4.782 9.565 16.188 1.00 91.00 173 GLY A C 1
ATOM 1404 O O . GLY A 1 173 ? -3.929 8.803 15.734 1.00 91.00 173 GLY A O 1
ATOM 1405 N N . ASP A 1 174 ? -5.859 9.135 16.839 1.00 93.44 174 ASP A N 1
ATOM 1406 C CA . ASP A 1 174 ? -6.077 7.750 17.250 1.00 93.44 174 ASP A CA 1
ATOM 1407 C C . ASP A 1 174 ? -6.204 6.745 16.102 1.00 93.44 174 ASP A C 1
ATOM 1409 O O . ASP A 1 174 ? -6.070 5.551 16.352 1.00 93.44 174 ASP A O 1
ATOM 1413 N N . MET A 1 175 ? -6.445 7.170 14.857 1.00 94.75 175 MET A N 1
ATOM 1414 C CA . MET A 1 175 ? -6.552 6.220 13.740 1.00 94.75 175 MET A CA 1
ATOM 1415 C C . MET A 1 175 ? -5.246 5.441 13.518 1.00 94.75 175 MET A C 1
ATOM 1417 O O . MET A 1 175 ? -5.264 4.263 13.182 1.00 94.75 175 MET A O 1
ATOM 1421 N N . TRP A 1 176 ? -4.093 6.054 13.784 1.00 95.12 176 TRP A N 1
ATOM 1422 C CA . TRP A 1 176 ? -2.798 5.426 13.521 1.00 95.12 176 TRP A CA 1
ATOM 1423 C C . TRP A 1 176 ? -2.455 4.306 14.511 1.00 95.12 176 TRP A C 1
ATOM 1425 O O . TRP A 1 176 ? -1.557 3.506 14.256 1.00 95.12 176 TRP A O 1
ATOM 1435 N N . LYS A 1 177 ? -3.186 4.193 15.630 1.00 93.19 177 LYS A N 1
ATOM 1436 C CA . LYS A 1 177 ? -2.967 3.112 16.605 1.00 93.19 177 LYS A CA 1
ATOM 1437 C C . LYS A 1 177 ? -3.340 1.732 16.060 1.00 93.19 177 LYS A C 1
ATOM 1439 O O . LYS A 1 177 ? -2.889 0.745 16.632 1.00 93.19 177 LYS A O 1
ATOM 1444 N N . TRP A 1 178 ? -4.122 1.673 14.981 1.00 94.38 178 TRP A N 1
ATOM 1445 C CA . TRP A 1 178 ? -4.620 0.436 14.375 1.00 94.38 178 TRP A CA 1
ATOM 1446 C C . TRP A 1 178 ? -3.645 -0.234 13.403 1.00 94.38 178 TRP A C 1
ATOM 1448 O O . TRP A 1 178 ? -3.868 -1.388 13.054 1.00 94.38 178 TRP A O 1
ATOM 1458 N N . GLY A 1 179 ? -2.563 0.442 13.000 1.00 94.12 179 GLY A N 1
ATOM 1459 C CA . GLY A 1 179 ? -1.494 -0.195 12.225 1.00 94.12 179 GLY A CA 1
ATOM 1460 C C . GLY A 1 179 ? -0.697 -1.210 13.050 1.00 94.12 179 GLY A C 1
ATOM 1461 O O . GLY A 1 179 ? -0.755 -1.202 14.281 1.00 94.12 179 GLY A O 1
ATOM 1462 N N . GLN A 1 180 ? 0.065 -2.071 12.386 1.00 93.38 180 GLN A N 1
ATOM 1463 C CA . GLN A 1 180 ? 0.864 -3.114 13.040 1.00 93.38 180 GLN A CA 1
ATOM 1464 C C . GLN A 1 180 ? 2.150 -2.604 13.700 1.00 93.38 180 GLN A C 1
ATOM 1466 O O . GLN A 1 180 ? 2.651 -3.204 14.652 1.00 93.38 180 GLN A O 1
ATOM 1471 N N . SER A 1 181 ? 2.636 -1.454 13.245 1.00 93.81 181 SER A N 1
ATOM 1472 C CA . SER A 1 181 ? 3.878 -0.840 13.695 1.00 93.81 181 SER A CA 1
ATOM 1473 C C . SER A 1 181 ? 3.644 0.510 14.359 1.00 93.81 181 SER A C 1
ATOM 1475 O O . SER A 1 181 ? 2.567 1.115 14.282 1.00 93.81 181 SER A O 1
ATOM 1477 N N . ASP A 1 182 ? 4.659 0.983 15.071 1.00 92.50 182 ASP A N 1
ATOM 1478 C CA . ASP A 1 182 ? 4.696 2.331 15.614 1.00 92.50 182 ASP A CA 1
ATOM 1479 C C . ASP A 1 182 ? 5.143 3.374 14.567 1.00 92.50 182 ASP A C 1
ATOM 1481 O O . ASP A 1 182 ? 5.380 3.094 13.395 1.00 92.50 182 ASP A O 1
ATOM 1485 N N . ARG A 1 183 ? 5.271 4.631 14.995 1.00 91.12 183 ARG A N 1
ATOM 1486 C CA . ARG A 1 183 ? 5.679 5.756 14.132 1.00 91.12 183 ARG A CA 1
ATOM 1487 C C . ARG A 1 183 ? 7.121 5.688 13.594 1.00 91.12 183 ARG A C 1
ATOM 1489 O O . ARG A 1 183 ? 7.526 6.575 12.835 1.00 91.12 183 ARG A O 1
ATOM 1496 N N . TYR A 1 184 ? 7.903 4.719 14.053 1.00 91.06 184 TYR A N 1
ATOM 1497 C CA . TYR A 1 184 ? 9.277 4.434 13.648 1.00 91.06 184 TYR A CA 1
ATOM 1498 C C . TYR A 1 184 ? 9.369 3.096 12.902 1.00 91.06 184 TYR A C 1
ATOM 1500 O O . TYR A 1 184 ? 10.462 2.534 12.792 1.00 91.06 184 TYR A O 1
ATOM 1508 N N . CYS A 1 185 ? 8.230 2.599 12.404 1.00 91.19 185 CYS A N 1
ATOM 1509 C CA . CYS A 1 185 ? 8.112 1.324 11.708 1.00 91.19 185 CYS A CA 1
ATOM 1510 C C . CYS A 1 185 ? 8.568 0.136 12.571 1.00 91.19 185 CYS A C 1
ATOM 1512 O O . CYS A 1 185 ? 9.035 -0.866 12.041 1.00 91.19 185 CYS A O 1
ATOM 1514 N N . GLN A 1 186 ? 8.501 0.246 13.902 1.00 91.50 186 GLN A N 1
ATOM 1515 C CA . GLN A 1 186 ? 8.818 -0.869 14.791 1.00 91.50 186 GLN A CA 1
ATOM 1516 C C . GLN A 1 186 ? 7.556 -1.688 15.030 1.00 91.50 186 GLN A C 1
ATOM 1518 O O . GLN A 1 186 ? 6.535 -1.134 15.449 1.00 91.50 186 GLN A O 1
ATOM 1523 N N . LEU A 1 187 ? 7.632 -2.996 14.783 1.00 92.38 187 LEU A N 1
ATOM 1524 C CA . LEU A 1 187 ? 6.499 -3.896 14.949 1.00 92.38 187 LEU A CA 1
ATOM 1525 C C . LEU A 1 187 ? 6.053 -3.922 16.418 1.00 92.38 187 LEU A C 1
ATOM 1527 O O . LEU A 1 187 ? 6.870 -4.132 17.325 1.00 92.38 187 LEU A O 1
ATOM 1531 N N . LYS A 1 188 ? 4.755 -3.725 16.667 1.00 92.44 188 LYS A N 1
ATOM 1532 C CA . LYS A 1 188 ? 4.210 -3.761 18.031 1.00 92.44 188 LYS A CA 1
ATOM 1533 C C . LYS A 1 188 ? 4.212 -5.188 18.577 1.00 92.44 188 LYS A C 1
ATOM 1535 O O . LYS A 1 188 ? 4.103 -6.162 17.829 1.00 92.44 188 LYS A O 1
ATOM 1540 N N . ASP A 1 189 ? 4.323 -5.314 19.898 1.00 90.88 189 ASP A N 1
ATOM 1541 C CA . ASP A 1 189 ? 4.487 -6.607 20.571 1.00 90.88 189 ASP A CA 1
ATOM 1542 C C . ASP A 1 189 ? 3.347 -7.589 20.273 1.00 90.88 189 ASP A C 1
ATOM 1544 O O . ASP A 1 189 ? 3.592 -8.786 20.132 1.00 90.88 189 ASP A O 1
ATOM 1548 N N . GLU A 1 190 ? 2.118 -7.097 20.112 1.00 89.88 190 GLU A N 1
ATOM 1549 C CA . GLU A 1 190 ? 0.946 -7.913 19.792 1.00 89.88 190 GLU A CA 1
ATOM 1550 C C . GLU A 1 190 ? 0.995 -8.576 18.403 1.00 89.88 190 GLU A C 1
ATOM 1552 O O . GLU A 1 190 ? 0.316 -9.582 18.196 1.00 89.88 190 GLU A O 1
ATOM 1557 N N . PHE A 1 191 ? 1.806 -8.062 17.470 1.00 89.06 191 PHE A N 1
ATOM 1558 C CA . PHE A 1 191 ? 1.942 -8.617 16.118 1.00 89.06 191 PHE A CA 1
ATOM 1559 C C . PHE A 1 191 ? 3.161 -9.532 15.964 1.00 89.06 191 PHE A C 1
ATOM 1561 O O . PHE A 1 191 ? 3.148 -10.410 15.103 1.00 89.06 191 PHE A O 1
ATOM 1568 N N . LYS A 1 192 ? 4.179 -9.420 16.832 1.00 86.81 192 LYS A N 1
ATOM 1569 C CA . LYS A 1 192 ? 5.399 -10.255 16.781 1.00 86.81 192 LYS A CA 1
ATOM 1570 C C . LYS A 1 192 ? 5.133 -11.768 16.683 1.00 86.81 192 LYS A C 1
ATOM 1572 O O . LYS A 1 192 ? 5.803 -12.418 15.879 1.00 86.81 192 LYS A O 1
ATOM 1577 N N . PRO A 1 193 ? 4.161 -12.361 17.412 1.00 86.69 193 PRO A N 1
ATOM 1578 C CA . PRO A 1 193 ? 3.886 -13.793 17.299 1.00 86.69 193 PRO A CA 1
ATOM 1579 C C . PRO A 1 193 ? 3.479 -14.241 15.888 1.00 86.69 193 PRO A C 1
ATOM 1581 O O . PRO A 1 193 ? 3.791 -15.364 15.496 1.00 86.69 193 PRO A O 1
ATOM 1584 N N . MET A 1 194 ? 2.831 -13.375 15.099 1.00 80.12 194 MET A N 1
ATOM 1585 C CA . MET A 1 194 ? 2.391 -13.710 13.736 1.00 80.12 194 MET A CA 1
ATOM 1586 C C . MET A 1 194 ? 3.579 -13.951 12.791 1.00 80.12 194 MET A C 1
ATOM 1588 O O . MET A 1 194 ? 3.500 -14.794 11.904 1.00 80.12 194 MET A O 1
ATOM 1592 N N . TYR A 1 195 ? 4.709 -13.285 13.037 1.00 72.06 195 TYR A N 1
ATOM 1593 C CA . TYR A 1 195 ? 5.927 -13.389 12.226 1.00 72.06 195 TYR A CA 1
ATOM 1594 C C . TYR A 1 195 ? 6.777 -14.614 12.592 1.00 72.06 195 TYR A C 1
ATOM 1596 O O . TYR A 1 195 ? 7.488 -15.169 11.754 1.00 72.06 195 TYR A O 1
ATOM 1604 N N . THR A 1 196 ? 6.674 -15.091 13.836 1.00 66.56 196 THR A N 1
ATOM 1605 C CA . THR A 1 196 ? 7.374 -16.306 14.284 1.00 66.56 196 THR A CA 1
ATOM 1606 C C . THR A 1 196 ? 6.737 -17.605 13.785 1.00 66.56 196 THR A C 1
ATOM 1608 O O . THR A 1 196 ? 7.425 -18.613 13.705 1.00 66.56 196 THR A O 1
ATOM 1611 N N . VAL A 1 197 ? 5.446 -17.593 13.431 1.00 55.38 197 VAL A N 1
ATOM 1612 C CA . VAL A 1 197 ? 4.745 -18.773 12.884 1.00 55.38 197 VAL A CA 1
ATOM 1613 C C . VAL A 1 197 ? 5.003 -18.939 11.382 1.00 55.38 197 VAL A C 1
ATOM 1615 O O . VAL A 1 197 ? 5.000 -20.053 10.880 1.00 55.38 197 VAL A O 1
ATOM 1618 N N . ALA A 1 198 ? 5.275 -17.848 10.659 1.00 50.25 198 ALA A N 1
ATOM 1619 C CA . ALA A 1 198 ? 5.570 -17.884 9.223 1.00 50.25 198 ALA A CA 1
ATOM 1620 C C . ALA A 1 198 ? 7.004 -18.351 8.888 1.00 50.25 198 ALA A C 1
ATOM 1622 O O . ALA A 1 198 ? 7.333 -18.538 7.720 1.00 50.25 198 ALA A O 1
ATOM 1623 N N . SER A 1 199 ? 7.866 -18.514 9.898 1.00 45.47 199 SER A N 1
ATOM 1624 C CA . SER A 1 199 ? 9.277 -18.913 9.760 1.00 45.47 199 SER A CA 1
ATOM 1625 C C . SER A 1 199 ? 9.565 -20.352 10.230 1.00 45.47 199 SER A C 1
ATOM 1627 O O . SER A 1 199 ? 10.731 -20.745 10.319 1.00 45.47 199 SER A O 1
ATOM 1629 N N . SER A 1 200 ? 8.515 -21.140 10.501 1.00 35.62 200 SER A N 1
ATOM 1630 C CA . SER A 1 200 ? 8.554 -22.569 10.865 1.00 35.62 200 SER A CA 1
ATOM 1631 C C . SER A 1 200 ? 7.820 -23.430 9.848 1.00 35.62 200 SER A C 1
ATOM 1633 O O . SER A 1 200 ? 8.310 -24.544 9.568 1.00 35.62 200 SER A O 1
#

Foldseek 3Di:
DDDQVCLLLQLVLVLLVLLVVVLVVVLCVVAVVVLLCVFVNPPLCVVLVVLCVQQVVLSVVLNVVSVCCNVVNDPDDPVVSVVSNVSRVVSVVVSVVVCDVSVDPVSCVVGDDPVSVVVSVVSSVVSCVVRPDLLSVLLCQLAAACPPDVDDDPPQDPVSLCCSLPPSCVVSDSSSVPGQHDSRNHGDPVCVVVVVVVVD

pLDDT: mean 91.21, std 9.52, range [35.62, 98.38]

Organism: NCBI:txid456999

Sequence (200 aa):
NYTEANVPSFIKFCRAVADVVHEHHQTEEEVIFPYFEEKLGKGAMDANVSQHHDFMPQFDEWNEHSKKILAGEEVYESDKFVAMLRKSTDTLSAHLVDEIPTLEASIIKAHFSDDELRELEVRIGKKIQECISVWIMPILFVSGDLSYNSWFPDEIPTPVIFFARHIAMRIGGDMWKWGQSDRYCQLKDEFKPMYTVASS

Radius of gyration: 18.46 Å; chains: 1; bounding box: 45×40×48 Å

InterPro domains:
  IPR012312 Hemerythrin-like [PF01814] (10-99)
  IPR053206 Dimeric xanthone biosynthesis cluster protein [PTHR38048] (6-120)